Protein AF-A0A094EEG6-F1 (afdb_monomer)

Radius of gyration: 16.94 Å; Cα contacts (8 Å, |Δi|>4): 435; chains: 1; bounding box: 42×45×44 Å

Mean predicted aligned error: 3.89 Å

Sequence (222 aa):
MTSKLVPSNPSAVMVIRDITPNITTLSVPFARFGLIRVGGRGTIVRLTSGALSVFSPTALTPEVRAKLQEKGDNLKYIIAPDIEHHIFVSEWARAYPSAQVIGVEGLAEKRAAAAKDPKSPSHGAQVPFATVFTEKLKGQVRISEEFDRDFEYEYVPEHMNKELVFCYKPDRTLIVADYLFNLPATEQYSRTGEAADKGIMTRLFGALTGTQGRALGQKRFL

pLDDT: mean 93.33, std 8.35, range [43.88, 98.88]

Structure (mmCIF, N/CA/C/O backbone):
data_AF-A0A094EEG6-F1
#
_entry.id   AF-A0A094EEG6-F1
#
loop_
_atom_site.group_PDB
_atom_site.id
_atom_site.type_symbol
_atom_site.label_atom_id
_atom_site.label_alt_id
_atom_site.label_comp_id
_atom_site.label_asym_id
_atom_site.label_entity_id
_atom_site.label_seq_id
_atom_site.pdbx_PDB_ins_code
_atom_site.Cartn_x
_atom_site.Cartn_y
_atom_site.Cartn_z
_atom_site.occupancy
_atom_site.B_iso_or_equiv
_atom_site.auth_seq_id
_atom_site.auth_comp_id
_atom_site.auth_asym_id
_atom_site.auth_atom_id
_atom_site.pdbx_PDB_model_num
ATOM 1 N N . MET A 1 1 ? 12.985 13.573 -10.406 1.00 43.88 1 MET A N 1
ATOM 2 C CA . MET A 1 1 ? 13.582 12.218 -10.259 1.00 43.88 1 MET A CA 1
ATOM 3 C C . MET A 1 1 ? 12.543 11.087 -10.225 1.00 43.88 1 MET A C 1
AT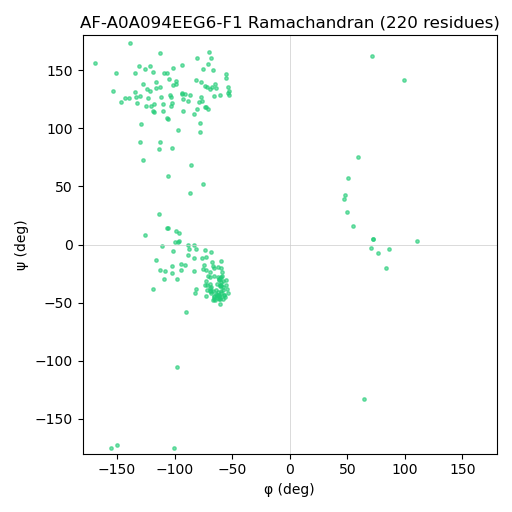OM 5 O O . MET A 1 1 ? 12.915 9.949 -10.474 1.00 43.88 1 MET A O 1
ATOM 9 N N . THR A 1 2 ? 11.252 11.353 -9.994 1.00 48.28 2 THR A N 1
ATOM 10 C CA . THR A 1 2 ? 10.178 10.333 -9.994 1.00 48.28 2 THR A CA 1
ATOM 11 C C . THR A 1 2 ? 9.784 9.777 -11.351 1.00 48.28 2 THR A C 1
ATOM 13 O O . THR A 1 2 ? 9.291 8.656 -11.397 1.00 48.28 2 THR A O 1
ATOM 16 N N . SER A 1 3 ? 10.055 10.489 -12.449 1.00 48.41 3 SER A N 1
ATOM 17 C CA . SER A 1 3 ? 9.817 9.971 -13.806 1.00 48.41 3 SER A CA 1
ATOM 18 C C . SER A 1 3 ? 10.602 8.689 -14.118 1.00 48.41 3 SER A C 1
ATOM 20 O O . SER A 1 3 ? 10.297 8.020 -15.096 1.00 48.41 3 SER A O 1
ATOM 22 N N . LYS A 1 4 ? 11.602 8.334 -13.294 1.00 57.53 4 LYS A N 1
ATOM 23 C CA . LYS A 1 4 ? 12.339 7.062 -13.376 1.00 57.53 4 LYS A CA 1
ATOM 24 C C . LYS A 1 4 ? 11.788 5.955 -12.466 1.00 57.53 4 LYS A C 1
ATOM 26 O O . LYS A 1 4 ? 12.167 4.805 -12.645 1.00 57.53 4 LYS A O 1
ATOM 31 N N . LEU A 1 5 ? 10.960 6.298 -11.477 1.00 64.69 5 LEU A N 1
ATOM 32 C CA . LEU A 1 5 ? 10.420 5.359 -10.482 1.00 64.69 5 LEU A CA 1
ATOM 33 C C . LEU A 1 5 ? 9.009 4.884 -10.842 1.00 64.69 5 LEU A C 1
ATOM 35 O O . LEU A 1 5 ? 8.638 3.767 -10.500 1.00 64.69 5 LEU A O 1
ATOM 39 N N . VAL A 1 6 ? 8.238 5.729 -11.530 1.00 74.38 6 VAL A N 1
ATOM 40 C CA . VAL A 1 6 ? 6.890 5.413 -12.004 1.00 74.38 6 VAL A CA 1
ATOM 41 C C . VAL A 1 6 ? 6.953 5.123 -13.505 1.00 74.38 6 VAL A C 1
ATOM 43 O O . VAL A 1 6 ? 7.472 5.959 -14.248 1.00 74.38 6 VAL A O 1
ATOM 46 N N . PRO A 1 7 ? 6.441 3.972 -13.976 1.00 82.12 7 PRO A N 1
ATOM 47 C CA . PRO A 1 7 ? 6.332 3.690 -15.404 1.00 82.12 7 PRO A CA 1
ATOM 48 C C . PRO A 1 7 ? 5.539 4.778 -16.133 1.00 82.12 7 PRO A C 1
ATOM 50 O O . PRO A 1 7 ? 4.575 5.309 -15.588 1.00 82.12 7 PRO A O 1
ATOM 53 N N . SER A 1 8 ? 5.891 5.072 -17.386 1.00 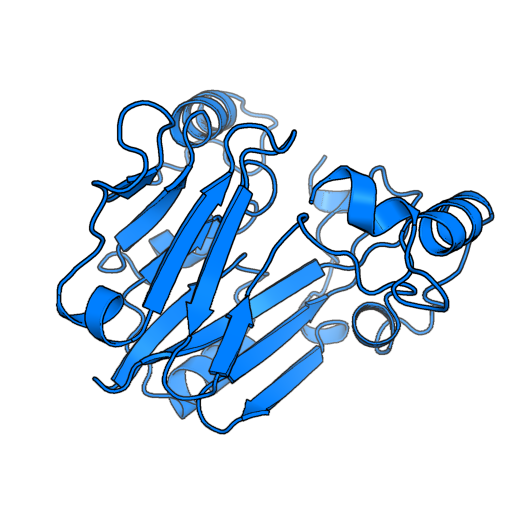85.31 8 SER A N 1
ATOM 54 C CA . SER A 1 8 ? 5.169 6.062 -18.203 1.00 85.31 8 SER A CA 1
ATOM 55 C C . SER A 1 8 ? 3.704 5.685 -18.449 1.00 85.31 8 SER A C 1
ATOM 57 O O . SER A 1 8 ? 2.859 6.565 -18.573 1.00 85.31 8 SER A O 1
ATOM 59 N N . ASN A 1 9 ? 3.398 4.385 -18.482 1.00 92.19 9 ASN A N 1
ATOM 60 C CA . ASN A 1 9 ? 2.042 3.852 -18.544 1.00 92.19 9 ASN A CA 1
ATOM 61 C C . ASN A 1 9 ? 1.850 2.769 -17.465 1.00 92.19 9 ASN A C 1
ATOM 63 O O . ASN A 1 9 ? 2.083 1.587 -17.735 1.00 92.19 9 ASN A O 1
ATOM 67 N N . PRO A 1 10 ? 1.445 3.145 -16.237 1.00 94.00 10 PRO A N 1
ATOM 68 C CA . PRO A 1 10 ? 1.239 2.188 -15.152 1.00 94.00 10 PRO A CA 1
ATOM 69 C C . PRO A 1 10 ? 0.189 1.112 -15.473 1.00 94.00 10 PRO A C 1
ATOM 71 O O . PRO A 1 10 ? 0.397 -0.045 -15.115 1.00 94.00 10 PRO A O 1
ATOM 74 N N . SER A 1 11 ? -0.883 1.444 -16.205 1.00 95.81 11 SER A N 1
ATOM 75 C CA . SER A 1 11 ? -1.933 0.487 -16.608 1.00 95.81 11 SER A CA 1
ATOM 76 C C . SER A 1 11 ? -1.402 -0.659 -17.473 1.00 95.81 11 SER A C 1
ATOM 78 O O . SER A 1 11 ? -1.851 -1.802 -17.353 1.00 95.81 11 SER A O 1
ATOM 80 N N . ALA A 1 12 ? -0.415 -0.379 -18.331 1.00 96.19 12 ALA A N 1
ATOM 81 C CA . ALA A 1 12 ? 0.166 -1.386 -19.217 1.00 96.19 12 ALA A CA 1
ATOM 82 C C . ALA A 1 12 ? 0.989 -2.446 -18.469 1.00 96.19 12 ALA A C 1
ATOM 84 O O . ALA A 1 12 ? 1.081 -3.581 -18.934 1.00 96.19 12 ALA A O 1
ATOM 85 N N . VAL A 1 13 ? 1.570 -2.091 -17.320 1.00 96.50 13 VAL A N 1
ATOM 86 C CA . VAL A 1 13 ? 2.550 -2.934 -16.615 1.00 96.50 13 VAL A CA 1
ATOM 87 C C . VAL A 1 13 ? 2.092 -3.415 -15.239 1.00 96.50 13 VAL A C 1
ATOM 89 O O . VAL A 1 13 ? 2.709 -4.320 -14.686 1.00 96.50 13 VAL A O 1
ATOM 92 N N . MET A 1 14 ? 1.023 -2.847 -14.677 1.00 97.94 14 MET A N 1
ATOM 93 C CA . MET A 1 14 ? 0.497 -3.262 -13.378 1.00 97.94 14 MET A CA 1
ATOM 94 C C . MET A 1 14 ? -0.195 -4.625 -13.461 1.00 97.94 14 MET A C 1
ATOM 96 O O . MET A 1 14 ? -1.012 -4.867 -14.345 1.00 97.94 14 MET A O 1
ATOM 100 N N . VAL A 1 15 ? 0.069 -5.506 -12.503 1.00 98.44 15 VAL A N 1
ATOM 101 C CA . VAL A 1 15 ? -0.683 -6.750 -12.306 1.00 98.44 15 VAL A CA 1
ATOM 102 C C . VAL A 1 15 ? -1.631 -6.564 -11.130 1.00 98.44 15 VAL A C 1
ATOM 104 O O . VAL A 1 15 ? -1.187 -6.315 -10.011 1.00 98.44 15 VAL A O 1
ATOM 107 N N . ILE A 1 16 ? -2.930 -6.697 -11.389 1.00 98.62 16 ILE A N 1
ATOM 108 C CA . ILE A 1 16 ? -3.977 -6.681 -10.366 1.00 98.62 16 ILE A CA 1
ATOM 109 C C . ILE A 1 16 ? -4.407 -8.125 -10.136 1.00 98.62 16 ILE A C 1
ATOM 111 O O . ILE A 1 16 ? -4.820 -8.800 -11.078 1.00 98.62 16 ILE A O 1
ATOM 115 N N . ARG A 1 17 ? -4.295 -8.606 -8.897 1.00 98.50 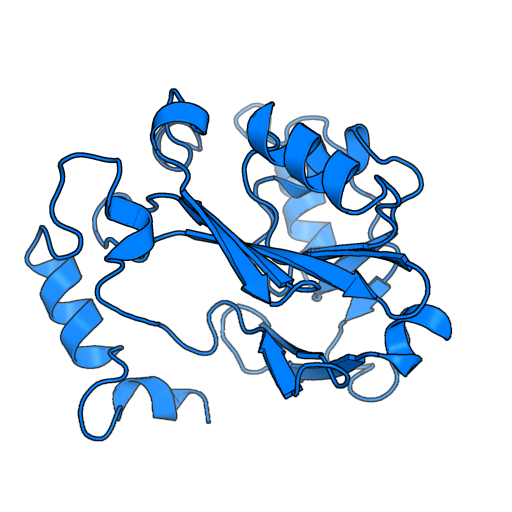17 ARG A N 1
ATOM 116 C CA . ARG A 1 17 ? -4.648 -9.986 -8.545 1.00 98.50 17 ARG A CA 1
ATOM 117 C C . ARG A 1 17 ? -5.356 -10.049 -7.205 1.00 98.50 17 ARG A C 1
ATOM 119 O O . ARG A 1 17 ? -4.819 -9.575 -6.208 1.00 98.50 17 ARG A O 1
ATOM 126 N N . ASP A 1 18 ? -6.527 -10.673 -7.190 1.00 98.56 18 ASP A N 1
ATOM 127 C CA . ASP A 1 18 ? -7.198 -11.082 -5.960 1.00 98.56 18 ASP A CA 1
ATOM 128 C C . ASP A 1 18 ? -6.467 -12.303 -5.378 1.00 98.56 18 ASP A C 1
ATOM 130 O O . ASP A 1 18 ? -6.323 -13.335 -6.034 1.00 98.56 18 ASP A O 1
ATOM 134 N N . ILE A 1 19 ? -5.932 -12.153 -4.166 1.00 98.12 19 ILE A N 1
ATOM 135 C CA . ILE A 1 19 ? -5.322 -13.239 -3.382 1.00 98.12 19 ILE A CA 1
ATOM 136 C C . ILE A 1 19 ? -6.424 -14.014 -2.663 1.00 98.12 19 ILE A C 1
ATOM 138 O O . ILE A 1 19 ? -6.414 -15.242 -2.616 1.00 98.12 19 ILE A O 1
ATOM 142 N N . THR A 1 20 ? -7.386 -13.264 -2.136 1.00 98.19 20 THR A N 1
ATOM 143 C CA . THR A 1 20 ? -8.624 -13.727 -1.514 1.00 98.19 20 THR A CA 1
ATOM 144 C C . THR A 1 20 ? -9.756 -12.799 -1.979 1.00 98.19 20 THR A C 1
ATOM 146 O O . THR A 1 20 ? -9.483 -11.763 -2.595 1.00 98.19 20 THR A O 1
ATOM 149 N N . PRO A 1 21 ? -11.032 -13.085 -1.662 1.00 97.50 21 PRO A N 1
ATOM 150 C CA . PRO A 1 21 ? -12.113 -12.132 -1.921 1.00 97.50 21 PRO A CA 1
ATOM 151 C C . PRO A 1 21 ? -11.877 -10.744 -1.289 1.00 97.50 21 PRO A C 1
ATOM 153 O O . PRO A 1 21 ? -12.285 -9.723 -1.853 1.00 97.50 21 PRO A O 1
ATOM 156 N N . ASN A 1 22 ? -11.170 -10.690 -0.153 1.00 98.31 22 ASN A N 1
ATOM 157 C CA . ASN A 1 22 ? -10.937 -9.463 0.609 1.00 98.31 22 ASN A CA 1
ATOM 158 C C . ASN A 1 22 ? -9.616 -8.768 0.264 1.00 98.31 22 ASN A C 1
ATOM 160 O O . ASN A 1 22 ? -9.504 -7.570 0.503 1.00 98.31 22 ASN A O 1
ATOM 164 N N . ILE A 1 23 ? -8.634 -9.476 -0.303 1.00 98.75 23 ILE A N 1
ATOM 165 C CA . ILE A 1 23 ? -7.277 -8.961 -0.521 1.00 98.75 23 ILE A CA 1
ATOM 166 C C . ILE A 1 23 ? -6.946 -8.926 -2.012 1.00 98.75 23 ILE A C 1
ATOM 168 O O . ILE A 1 23 ? -6.871 -9.969 -2.663 1.00 98.75 23 ILE A O 1
ATOM 172 N N . THR A 1 24 ? -6.635 -7.739 -2.531 1.00 98.88 24 THR A N 1
ATOM 173 C CA . THR A 1 24 ? -6.066 -7.558 -3.876 1.00 98.88 24 THR A CA 1
ATOM 174 C C . THR A 1 24 ? -4.675 -6.968 -3.793 1.00 98.88 24 THR A C 1
ATOM 176 O O . THR A 1 24 ? -4.461 -5.963 -3.122 1.00 98.88 24 THR A O 1
ATOM 179 N N . THR A 1 25 ? -3.740 -7.516 -4.559 1.00 98.75 25 THR A N 1
ATOM 180 C CA . THR A 1 25 ? -2.424 -6.905 -4.762 1.00 98.75 25 THR A CA 1
ATOM 181 C C . THR A 1 25 ? -2.357 -6.137 -6.077 1.00 98.75 25 THR A C 1
ATOM 183 O O . THR A 1 25 ? -2.861 -6.606 -7.099 1.00 98.75 25 THR A O 1
ATOM 186 N N . LEU A 1 26 ? -1.682 -4.991 -6.039 1.00 98.56 26 LEU A N 1
ATOM 187 C CA . LEU A 1 26 ? -1.369 -4.097 -7.151 1.00 98.56 26 LEU A CA 1
ATOM 188 C C . LEU A 1 26 ? 0.149 -4.125 -7.376 1.00 98.56 26 LEU A C 1
ATOM 190 O O . LEU A 1 26 ? 0.900 -3.358 -6.773 1.00 98.56 26 LEU A O 1
ATOM 194 N N . SER A 1 27 ? 0.617 -5.055 -8.197 1.00 98.12 27 SER A N 1
ATOM 195 C CA . SER A 1 27 ? 2.043 -5.296 -8.429 1.00 98.12 27 SER A CA 1
ATOM 196 C C . SER A 1 27 ? 2.556 -4.464 -9.597 1.00 98.12 27 SER A C 1
ATOM 198 O O . SER A 1 27 ? 1.968 -4.486 -10.675 1.00 98.12 27 SER A O 1
ATOM 200 N N . VAL A 1 28 ? 3.660 -3.743 -9.405 1.00 96.44 28 VAL A N 1
ATOM 201 C CA . VAL A 1 28 ? 4.236 -2.834 -10.412 1.00 96.44 28 VAL A CA 1
ATOM 202 C C . VAL A 1 28 ? 5.748 -3.020 -10.530 1.00 96.44 28 VAL A C 1
ATOM 204 O O . VAL A 1 28 ? 6.404 -3.305 -9.525 1.00 96.44 28 VAL A O 1
ATOM 207 N N . PRO A 1 29 ? 6.347 -2.828 -11.716 1.00 95.56 29 PRO A N 1
ATOM 208 C CA . PRO A 1 29 ? 7.795 -2.857 -11.845 1.00 95.56 29 PRO A CA 1
ATOM 209 C C . PRO A 1 29 ? 8.403 -1.658 -11.116 1.00 95.56 29 PRO A C 1
ATOM 211 O O . PRO A 1 29 ? 7.936 -0.527 -11.245 1.00 95.56 29 PRO A O 1
ATOM 214 N N . PHE A 1 30 ? 9.465 -1.908 -10.357 1.00 93.94 30 PHE A N 1
ATOM 215 C CA . PHE A 1 30 ? 10.172 -0.874 -9.612 1.00 93.94 30 PHE A CA 1
ATOM 216 C C . PHE A 1 30 ? 11.627 -1.282 -9.398 1.00 93.94 30 PHE A C 1
ATOM 218 O O . PHE A 1 30 ? 11.921 -2.404 -8.971 1.00 93.94 30 PHE A O 1
ATOM 225 N N . ALA A 1 31 ? 12.539 -0.356 -9.688 1.00 91.50 31 ALA A N 1
ATOM 226 C CA . ALA A 1 31 ? 13.968 -0.560 -9.515 1.00 91.50 31 ALA A CA 1
ATOM 227 C C . ALA A 1 31 ? 14.549 0.478 -8.553 1.00 91.50 31 ALA A C 1
ATOM 229 O O . ALA A 1 31 ? 14.552 1.680 -8.839 1.00 91.50 31 ALA A O 1
ATOM 230 N N . ARG A 1 32 ? 15.119 0.014 -7.439 1.00 87.88 32 ARG A N 1
ATOM 231 C CA . ARG A 1 32 ? 15.825 0.879 -6.494 1.00 87.88 32 ARG A CA 1
ATOM 232 C C . ARG A 1 32 ? 17.068 1.444 -7.177 1.00 87.88 32 ARG A C 1
ATOM 234 O O . ARG A 1 32 ? 17.842 0.704 -7.792 1.00 87.88 32 ARG A O 1
ATOM 241 N N . PHE A 1 33 ? 17.212 2.768 -7.126 1.00 85.31 33 PHE A N 1
ATOM 242 C CA . PHE A 1 33 ? 18.252 3.526 -7.836 1.00 85.31 33 PHE A CA 1
ATOM 243 C C . PHE A 1 33 ? 18.293 3.286 -9.362 1.00 85.31 33 PHE A C 1
ATOM 245 O O . PHE A 1 33 ? 19.290 3.597 -10.006 1.00 85.31 33 PHE A O 1
ATOM 252 N N . GLY A 1 34 ? 17.233 2.716 -9.952 1.00 85.94 34 GLY A N 1
ATOM 253 C CA . GLY A 1 34 ? 17.209 2.299 -11.359 1.00 85.94 34 GLY A CA 1
ATOM 254 C C . GLY A 1 34 ? 18.049 1.055 -11.683 1.00 85.94 34 GLY A C 1
ATOM 255 O O . GLY A 1 34 ? 18.154 0.697 -12.853 1.00 85.94 34 GLY A O 1
ATOM 256 N N . LEU A 1 35 ? 18.639 0.393 -10.680 1.00 87.69 35 LEU A N 1
ATOM 257 C CA . LEU A 1 35 ? 19.601 -0.702 -10.871 1.00 87.69 35 LEU A CA 1
ATOM 258 C C . LEU A 1 35 ? 19.137 -2.035 -10.278 1.00 87.69 35 LEU A C 1
ATOM 260 O O . LEU A 1 35 ? 19.388 -3.079 -10.875 1.00 87.69 35 LEU A O 1
ATOM 264 N N . ILE A 1 36 ? 18.485 -2.010 -9.112 1.00 91.44 36 ILE A N 1
ATOM 265 C CA . ILE A 1 36 ? 18.115 -3.218 -8.364 1.00 91.44 36 ILE A CA 1
ATOM 266 C C . ILE A 1 36 ? 16.609 -3.429 -8.487 1.00 91.44 36 ILE A C 1
ATOM 268 O O . ILE A 1 36 ? 15.827 -2.666 -7.920 1.00 91.44 36 ILE A O 1
ATOM 272 N N . ARG A 1 37 ? 16.195 -4.453 -9.235 1.00 93.50 37 ARG A N 1
ATOM 273 C CA . ARG A 1 37 ? 14.779 -4.755 -9.496 1.00 93.50 37 ARG A CA 1
ATOM 274 C C . ARG A 1 37 ? 14.147 -5.448 -8.299 1.00 93.50 37 ARG A C 1
ATOM 276 O O . ARG A 1 37 ? 14.271 -6.658 -8.143 1.00 93.50 37 ARG A O 1
ATOM 283 N N . VAL A 1 38 ? 13.475 -4.669 -7.461 1.00 93.38 38 VAL A N 1
ATOM 284 C CA . VAL A 1 38 ? 12.782 -5.188 -6.271 1.00 93.38 38 VAL A CA 1
ATOM 285 C C . VAL A 1 38 ? 11.274 -5.300 -6.476 1.00 93.38 38 VAL A C 1
ATOM 287 O O . VAL A 1 38 ? 10.616 -6.071 -5.786 1.00 93.38 38 VAL A O 1
ATOM 290 N N . GLY A 1 39 ? 10.734 -4.599 -7.480 1.00 95.00 39 GLY A N 1
ATOM 291 C CA . GLY A 1 39 ? 9.295 -4.500 -7.686 1.00 95.00 39 GLY A CA 1
ATOM 292 C C . GLY A 1 39 ? 8.622 -3.631 -6.620 1.00 95.00 39 GLY A C 1
ATOM 293 O O . GLY A 1 39 ? 9.198 -3.325 -5.583 1.00 95.00 39 GLY A O 1
ATOM 294 N N . GLY A 1 40 ? 7.410 -3.179 -6.913 1.00 95.12 40 GLY A N 1
ATOM 295 C CA . GLY A 1 40 ? 6.537 -2.477 -5.980 1.00 95.12 40 GLY A CA 1
ATOM 296 C C . GLY A 1 40 ? 5.223 -3.232 -5.832 1.00 95.12 40 GLY A C 1
ATOM 297 O O . GLY A 1 40 ? 4.813 -3.964 -6.740 1.00 95.12 40 GLY A O 1
ATOM 298 N N . ARG A 1 41 ? 4.566 -3.073 -4.684 1.00 97.06 41 ARG A N 1
ATOM 299 C CA . ARG A 1 41 ? 3.268 -3.690 -4.414 1.00 97.06 41 ARG A CA 1
ATOM 300 C C . ARG A 1 41 ? 2.426 -2.780 -3.534 1.00 97.06 41 ARG A C 1
ATOM 302 O O . ARG A 1 41 ? 2.839 -2.454 -2.428 1.00 97.06 41 ARG A O 1
ATOM 309 N N . GLY A 1 42 ? 1.248 -2.424 -4.028 1.00 98.25 42 GLY A N 1
ATOM 310 C CA . GLY A 1 42 ? 0.152 -1.949 -3.194 1.00 98.25 42 GLY A CA 1
ATOM 311 C C . GLY A 1 42 ? -0.765 -3.107 -2.820 1.00 98.25 42 GLY A C 1
ATOM 312 O O . GLY A 1 42 ? -0.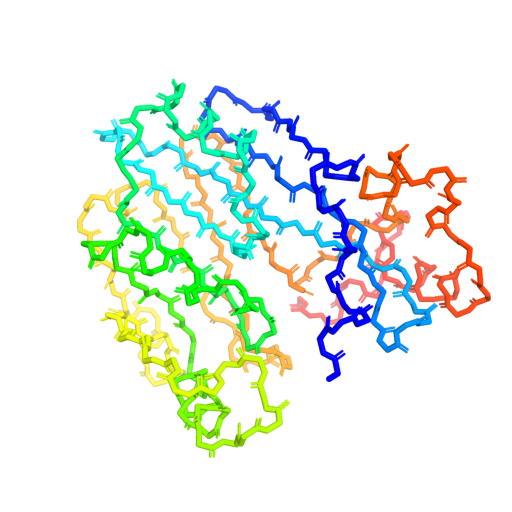851 -4.091 -3.559 1.00 98.25 42 GLY A O 1
ATOM 313 N N . THR A 1 43 ? -1.472 -2.995 -1.702 1.00 98.75 43 THR A N 1
ATOM 314 C CA . THR A 1 43 ? -2.440 -4.011 -1.265 1.00 98.75 43 THR A CA 1
ATOM 315 C C . THR A 1 43 ? -3.738 -3.335 -0.864 1.00 98.75 43 THR A C 1
ATOM 317 O O . THR A 1 43 ? -3.733 -2.493 0.024 1.00 98.75 43 THR A O 1
ATOM 320 N N . ILE A 1 44 ? -4.845 -3.699 -1.506 1.00 98.88 44 ILE A N 1
ATOM 321 C CA . ILE A 1 44 ? -6.191 -3.300 -1.096 1.00 98.88 44 ILE A CA 1
ATOM 322 C C . ILE A 1 44 ? -6.747 -4.406 -0.205 1.00 98.88 44 ILE A C 1
ATOM 324 O O . ILE A 1 44 ? -6.738 -5.571 -0.606 1.00 98.88 44 ILE A O 1
ATOM 328 N N . VAL A 1 45 ? -7.257 -4.041 0.968 1.00 98.81 45 VAL A N 1
ATOM 329 C CA . VAL A 1 45 ? -7.959 -4.960 1.867 1.00 98.81 45 VAL A CA 1
ATOM 330 C C . VAL A 1 45 ? -9.366 -4.445 2.124 1.00 98.81 45 VAL A C 1
ATOM 332 O O . VAL A 1 45 ? -9.564 -3.275 2.444 1.00 98.81 45 VAL A O 1
ATOM 335 N N . ARG A 1 46 ? -10.353 -5.329 1.998 1.00 98.69 46 ARG A N 1
ATOM 336 C CA . ARG A 1 46 ? -11.731 -5.084 2.418 1.00 98.69 46 ARG A CA 1
ATOM 337 C C . ARG A 1 46 ? -11.922 -5.587 3.843 1.00 98.69 46 ARG A C 1
ATOM 339 O O . ARG A 1 46 ? -11.827 -6.782 4.096 1.00 98.69 46 ARG A O 1
ATOM 346 N N . LEU A 1 47 ? -12.187 -4.675 4.768 1.00 98.69 47 LEU A N 1
ATOM 347 C CA . LEU A 1 47 ? -12.508 -4.993 6.156 1.00 98.69 47 LEU A CA 1
ATOM 348 C C . LEU A 1 47 ? -13.875 -5.694 6.239 1.00 98.69 47 LEU A C 1
ATOM 350 O O . LEU A 1 47 ? -14.722 -5.565 5.354 1.00 98.69 47 LEU A O 1
ATOM 354 N N . THR A 1 48 ? -14.122 -6.388 7.344 1.00 98.31 48 THR A N 1
ATOM 355 C CA . THR A 1 48 ? -15.382 -7.051 7.704 1.00 98.31 48 THR A CA 1
ATOM 356 C C . THR A 1 48 ? -16.562 -6.083 7.772 1.00 98.31 48 THR A C 1
ATOM 358 O O . THR A 1 48 ? -17.704 -6.490 7.588 1.00 98.31 48 THR A O 1
ATOM 361 N N . SER A 1 49 ? -16.305 -4.791 7.989 1.00 98.06 49 SER A N 1
ATOM 362 C CA . SER A 1 49 ? -17.309 -3.725 7.902 1.00 98.06 49 SER A CA 1
ATOM 363 C C . SER A 1 49 ? -17.684 -3.326 6.471 1.00 98.06 49 SER A C 1
ATOM 365 O O . SER A 1 49 ? -18.630 -2.567 6.273 1.00 98.06 49 SER A O 1
ATOM 367 N N . GLY A 1 50 ? -16.926 -3.779 5.472 1.00 98.12 50 GLY A N 1
ATOM 368 C CA . GLY A 1 50 ? -17.024 -3.339 4.083 1.00 98.12 50 GLY A CA 1
ATOM 369 C C . GLY A 1 50 ? -16.204 -2.089 3.752 1.00 98.12 50 GLY A C 1
ATOM 370 O O . GLY A 1 50 ? -16.169 -1.704 2.585 1.00 98.12 50 GLY A O 1
ATOM 371 N N . ALA A 1 51 ? -15.536 -1.461 4.726 1.00 98.69 51 ALA A N 1
ATOM 372 C CA . ALA A 1 51 ? -14.560 -0.409 4.448 1.00 98.69 51 ALA A CA 1
ATOM 373 C C . ALA A 1 51 ? -13.337 -0.974 3.712 1.00 98.69 51 ALA A C 1
ATOM 375 O O . ALA A 1 51 ? -12.955 -2.126 3.913 1.00 98.69 51 ALA A O 1
ATOM 376 N N . LEU A 1 52 ? -12.702 -0.154 2.879 1.00 98.81 52 LEU A N 1
ATOM 377 C CA . LEU A 1 52 ? -11.466 -0.500 2.190 1.00 98.81 52 LEU A CA 1
ATOM 378 C C . LEU A 1 52 ? -10.280 0.220 2.831 1.00 98.81 52 LEU A C 1
ATOM 380 O O . LEU A 1 52 ? -10.361 1.397 3.204 1.00 98.81 52 LEU A O 1
ATOM 384 N N . SER A 1 53 ? -9.160 -0.485 2.899 1.00 98.81 53 SER A N 1
ATOM 385 C CA . SER A 1 53 ? -7.843 0.066 3.181 1.00 98.81 53 SER A CA 1
ATOM 386 C C . SER A 1 53 ? -6.900 -0.193 2.010 1.00 98.81 53 SER A C 1
ATOM 388 O O . SER A 1 53 ? -7.029 -1.194 1.304 1.00 98.81 53 SER A O 1
ATOM 390 N N . VAL A 1 54 ? -5.949 0.714 1.787 1.00 98.81 54 VAL A N 1
ATOM 391 C CA . VAL A 1 54 ? -4.842 0.513 0.847 1.00 98.81 54 VAL A CA 1
ATOM 392 C C . VAL A 1 54 ? -3.511 0.666 1.570 1.00 98.81 54 VAL A C 1
ATOM 394 O O . VAL A 1 54 ? -3.259 1.682 2.210 1.00 98.81 54 VAL A O 1
ATOM 397 N N . PHE A 1 55 ? -2.649 -0.335 1.448 1.00 98.75 55 PHE A N 1
ATOM 398 C CA . PHE A 1 55 ? -1.279 -0.337 1.950 1.00 98.75 55 PHE A CA 1
ATOM 399 C C . PHE A 1 55 ? -0.323 -0.062 0.798 1.00 98.75 55 PHE A C 1
ATOM 401 O O . PHE A 1 55 ? -0.501 -0.633 -0.281 1.00 98.75 55 PHE A O 1
ATOM 408 N N . SER A 1 56 ? 0.685 0.783 1.027 1.00 97.88 56 SER A N 1
ATOM 409 C CA . SER A 1 56 ? 1.718 1.111 0.035 1.00 97.88 56 SER A CA 1
ATOM 410 C C . SER A 1 56 ? 1.119 1.521 -1.319 1.00 97.88 56 SER A C 1
ATOM 412 O O . SER A 1 56 ? 1.374 0.861 -2.330 1.00 97.88 56 SER A O 1
ATOM 414 N N . PRO A 1 57 ? 0.266 2.563 -1.366 1.00 97.12 57 PRO A N 1
ATOM 415 C CA . PRO A 1 57 ? -0.508 2.886 -2.560 1.00 97.12 57 PRO A CA 1
ATOM 416 C C . PRO A 1 57 ? 0.377 3.031 -3.807 1.00 97.12 57 PRO A C 1
ATOM 418 O O . PRO A 1 57 ? 1.419 3.687 -3.774 1.00 97.12 57 PRO A O 1
ATOM 421 N N . THR A 1 58 ? -0.069 2.436 -4.916 1.00 96.75 58 THR A N 1
ATOM 422 C CA . THR A 1 58 ? 0.527 2.557 -6.260 1.00 96.75 58 THR A CA 1
ATOM 423 C C . THR A 1 58 ? -0.253 3.560 -7.115 1.00 96.75 58 THR A C 1
ATOM 425 O O . THR A 1 58 ? -1.194 4.177 -6.629 1.00 96.75 58 THR A O 1
ATOM 428 N N . ALA A 1 59 ? 0.085 3.728 -8.397 1.00 96.75 59 ALA A N 1
ATOM 429 C CA . ALA A 1 59 ? -0.682 4.590 -9.301 1.00 96.75 59 ALA A CA 1
ATOM 430 C C . ALA A 1 59 ? -2.182 4.234 -9.301 1.00 96.75 59 ALA A C 1
ATOM 432 O O . ALA A 1 59 ? -2.544 3.063 -9.427 1.00 96.75 59 ALA A O 1
ATOM 433 N N . LEU A 1 60 ? -3.051 5.240 -9.175 1.00 96.94 60 LEU A N 1
ATOM 434 C CA . LEU A 1 60 ? -4.506 5.067 -9.128 1.00 96.94 60 LEU A CA 1
ATOM 435 C C . LEU A 1 60 ? -5.094 5.015 -10.551 1.00 96.94 60 LEU A C 1
ATOM 437 O O . LEU A 1 60 ? -5.757 5.950 -11.009 1.00 96.94 60 LEU A O 1
ATOM 441 N N . THR A 1 61 ? -4.787 3.933 -11.270 1.00 98.00 61 THR A N 1
ATOM 442 C CA . THR A 1 61 ? -5.191 3.733 -12.672 1.00 98.00 61 THR A CA 1
ATOM 443 C C . THR A 1 61 ? -6.700 3.481 -12.820 1.00 98.00 61 THR A C 1
ATOM 445 O O . THR A 1 61 ? -7.367 3.168 -11.827 1.00 98.00 61 THR A O 1
ATOM 448 N N . PRO A 1 62 ? -7.273 3.572 -14.038 1.00 98.25 62 PRO A N 1
ATOM 449 C CA . PRO A 1 62 ? -8.671 3.205 -14.275 1.00 98.25 62 PRO A CA 1
ATOM 450 C C . PRO A 1 62 ? -9.012 1.782 -13.813 1.00 98.25 62 PRO A C 1
ATOM 452 O O . PRO A 1 62 ? -10.068 1.564 -13.228 1.00 98.25 62 PRO A O 1
ATOM 455 N N . GLU A 1 63 ? -8.100 0.826 -13.995 1.00 98.31 63 GLU A N 1
ATOM 456 C CA . GLU A 1 63 ? -8.281 -0.565 -13.569 1.00 98.31 63 GLU A CA 1
ATOM 457 C C . GLU A 1 63 ? -8.275 -0.704 -12.041 1.00 98.31 63 GLU A C 1
ATOM 459 O O . GLU A 1 63 ? -9.071 -1.461 -11.487 1.00 98.31 63 GLU A O 1
ATOM 464 N N . VAL A 1 64 ? -7.432 0.067 -11.339 1.00 98.56 64 VAL A N 1
ATOM 465 C CA . VAL A 1 64 ? -7.452 0.126 -9.867 1.00 98.56 64 VAL A CA 1
ATOM 466 C C . VAL A 1 64 ? -8.776 0.705 -9.374 1.00 98.56 64 VAL A C 1
ATOM 468 O O . VAL A 1 64 ? -9.365 0.164 -8.443 1.00 98.56 64 VAL A O 1
ATOM 471 N N . ARG A 1 65 ? -9.286 1.764 -10.014 1.00 98.50 65 ARG A N 1
ATOM 472 C CA . ARG A 1 65 ? -10.592 2.352 -9.671 1.00 98.50 65 ARG A CA 1
ATOM 473 C C . ARG A 1 65 ? -11.740 1.376 -9.903 1.00 98.50 65 ARG A C 1
ATOM 475 O O . ARG A 1 65 ? -12.579 1.228 -9.024 1.00 98.50 65 ARG A O 1
ATOM 482 N N . ALA A 1 66 ? -11.742 0.668 -11.030 1.00 98.50 66 ALA A N 1
ATOM 483 C CA . ALA A 1 66 ? -12.733 -0.371 -11.302 1.00 98.50 66 ALA A CA 1
ATOM 484 C C . ALA A 1 66 ? -12.692 -1.480 -10.238 1.00 98.50 66 ALA A C 1
ATOM 486 O O . ALA A 1 66 ? -13.735 -1.921 -9.762 1.00 98.50 66 ALA A O 1
ATOM 487 N N . LYS A 1 67 ? -11.495 -1.881 -9.792 1.00 98.56 67 LYS A N 1
ATOM 488 C CA . LYS A 1 67 ? -11.338 -2.867 -8.716 1.00 98.56 67 LYS A CA 1
ATOM 489 C C . LYS A 1 67 ? -11.800 -2.337 -7.351 1.00 98.56 67 LYS A C 1
ATOM 491 O O . LYS A 1 67 ? -12.386 -3.094 -6.583 1.00 98.56 67 LYS A O 1
ATOM 496 N N . LEU A 1 68 ? -11.587 -1.056 -7.039 1.00 98.50 68 LEU A N 1
ATOM 497 C CA . LEU A 1 68 ? -12.152 -0.426 -5.836 1.00 98.50 68 LEU A CA 1
ATOM 498 C C . LEU A 1 68 ? -13.686 -0.425 -5.887 1.00 98.50 68 LEU A C 1
ATOM 500 O O . LEU A 1 68 ? -14.315 -0.813 -4.905 1.00 98.50 68 LEU A O 1
ATOM 504 N N . GLN A 1 69 ? -14.276 -0.088 -7.038 1.00 98.19 69 GLN A N 1
ATOM 505 C CA . GLN A 1 69 ? -15.725 -0.137 -7.267 1.00 98.19 69 GLN A CA 1
ATOM 506 C C . GLN A 1 69 ? -16.296 -1.544 -7.094 1.00 98.19 69 GLN A C 1
ATOM 508 O O . GLN A 1 69 ? -17.266 -1.724 -6.363 1.00 98.19 69 GLN A O 1
ATOM 513 N N . GLU A 1 70 ? -15.650 -2.551 -7.682 1.00 97.88 70 GLU A N 1
ATOM 514 C CA . GLU A 1 70 ? -16.002 -3.965 -7.509 1.00 97.88 70 GLU A CA 1
ATOM 515 C C . GLU A 1 70 ? -16.020 -4.381 -6.028 1.00 97.88 70 GLU A C 1
ATOM 517 O O . GLU A 1 70 ? -16.861 -5.176 -5.611 1.00 97.88 70 GLU A O 1
ATOM 522 N N . LYS A 1 71 ? -15.127 -3.811 -5.207 1.00 97.12 71 LYS A N 1
ATOM 523 C CA . LYS A 1 71 ? -15.048 -4.084 -3.764 1.00 97.12 71 LYS A CA 1
ATOM 524 C C . LYS A 1 71 ? -15.935 -3.195 -2.887 1.00 97.12 71 LYS A C 1
ATOM 526 O O . LYS A 1 71 ? -15.954 -3.394 -1.670 1.00 97.12 71 LYS A O 1
ATOM 531 N N . GLY A 1 72 ? -16.684 -2.262 -3.477 1.00 96.44 72 GLY A N 1
ATOM 532 C CA . GLY A 1 72 ? -17.665 -1.410 -2.796 1.00 96.44 72 GLY A CA 1
ATOM 533 C C . GLY A 1 72 ? -17.299 0.075 -2.670 1.00 96.44 72 GLY A C 1
ATOM 534 O O . GLY A 1 72 ? -18.052 0.806 -2.039 1.00 96.44 72 GLY A O 1
ATOM 535 N N . ASP A 1 73 ? -16.169 0.518 -3.233 1.00 96.06 73 ASP A N 1
ATOM 536 C CA . ASP A 1 73 ? -15.701 1.921 -3.329 1.00 96.06 73 ASP A CA 1
ATOM 537 C C . ASP A 1 73 ? -15.713 2.737 -2.020 1.00 96.06 73 ASP A C 1
ATOM 539 O O . ASP A 1 73 ? -15.835 3.959 -2.017 1.00 96.06 73 ASP A O 1
ATOM 543 N N . ASN A 1 74 ? -15.573 2.065 -0.878 1.00 97.25 74 ASN A N 1
ATOM 544 C CA . ASN A 1 74 ? -15.634 2.685 0.446 1.00 97.25 74 ASN A CA 1
ATOM 545 C C . ASN A 1 74 ? -14.238 2.802 1.074 1.00 97.25 74 ASN A C 1
ATOM 547 O O . ASN A 1 74 ? -13.962 2.205 2.117 1.00 97.25 74 ASN A O 1
ATOM 551 N N . LEU A 1 75 ? -13.316 3.510 0.415 1.00 98.50 75 LEU A N 1
ATOM 552 C CA . LEU A 1 75 ? -11.953 3.680 0.927 1.00 98.50 75 LEU A CA 1
ATOM 553 C C . LEU A 1 75 ? -11.929 4.605 2.149 1.00 98.50 75 LEU A C 1
ATOM 555 O O . LEU A 1 75 ? -12.214 5.797 2.045 1.00 98.50 75 LEU A O 1
ATOM 559 N N . LYS A 1 76 ? -11.529 4.054 3.299 1.00 98.69 76 LYS A N 1
ATOM 560 C CA . LYS A 1 76 ? -11.409 4.788 4.566 1.00 98.69 76 LYS A CA 1
ATOM 561 C C . LYS A 1 76 ? -9.980 4.939 5.065 1.00 98.69 76 LYS A C 1
ATOM 563 O O . LYS A 1 76 ? -9.730 5.855 5.840 1.00 98.69 76 LYS A O 1
ATOM 568 N N . TYR A 1 77 ? -9.053 4.083 4.635 1.00 98.88 77 TYR A N 1
ATOM 569 C CA . TYR A 1 77 ? -7.697 4.061 5.186 1.00 98.88 77 TYR A CA 1
ATOM 570 C C . TYR A 1 77 ? -6.645 4.005 4.078 1.00 98.88 77 TYR A C 1
ATOM 572 O O . TYR A 1 77 ? -6.679 3.126 3.216 1.00 98.88 77 TYR A O 1
ATOM 580 N N . ILE A 1 78 ? -5.687 4.927 4.116 1.00 98.88 78 ILE A N 1
ATOM 581 C CA . ILE A 1 78 ? -4.521 4.962 3.228 1.00 98.88 78 ILE A CA 1
ATOM 582 C C . ILE A 1 78 ? -3.285 4.826 4.108 1.00 98.88 78 ILE A C 1
ATOM 584 O O . ILE A 1 78 ? -2.987 5.714 4.899 1.00 98.88 78 ILE A O 1
ATOM 588 N N . ILE A 1 79 ? -2.560 3.723 3.973 1.00 98.75 79 ILE A N 1
ATOM 589 C CA . ILE A 1 79 ? -1.441 3.373 4.840 1.00 98.75 79 ILE A CA 1
ATOM 590 C C . ILE A 1 79 ? -0.135 3.502 4.058 1.00 98.75 79 I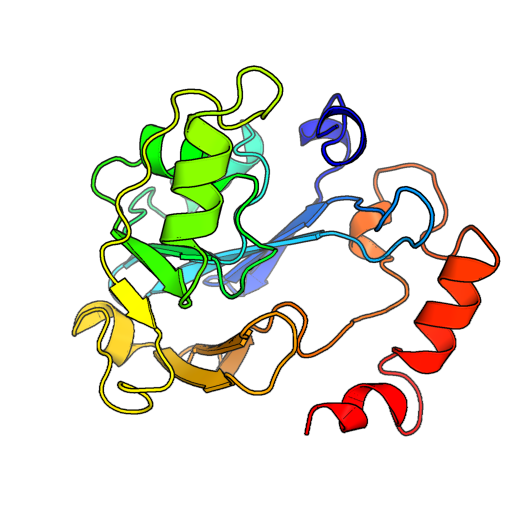LE A C 1
ATOM 592 O O . ILE A 1 79 ? 0.076 2.815 3.055 1.00 98.75 79 ILE A O 1
ATOM 596 N N . ALA A 1 80 ? 0.758 4.358 4.548 1.00 98.31 80 ALA A N 1
ATOM 597 C CA . ALA A 1 80 ? 2.176 4.350 4.209 1.00 98.31 80 ALA A CA 1
ATOM 598 C C . ALA A 1 80 ? 2.925 3.592 5.322 1.00 98.31 80 ALA A C 1
ATOM 600 O O . ALA A 1 80 ? 3.150 4.169 6.388 1.00 98.31 80 ALA A O 1
ATOM 601 N N . PRO A 1 81 ? 3.250 2.302 5.123 1.00 97.44 81 PRO A N 1
ATOM 602 C CA . PRO A 1 81 ? 3.760 1.444 6.195 1.00 97.44 81 PRO A CA 1
ATOM 603 C C . PRO A 1 81 ? 5.196 1.761 6.621 1.00 97.44 81 PRO A C 1
ATOM 605 O O . PRO A 1 81 ? 5.646 1.234 7.627 1.00 97.44 81 PRO A O 1
ATOM 608 N N . ASP A 1 82 ? 5.915 2.600 5.880 1.00 96.88 82 ASP A N 1
ATOM 609 C CA . ASP A 1 82 ? 7.260 3.044 6.228 1.00 96.88 82 ASP A CA 1
ATOM 610 C C . ASP A 1 82 ? 7.571 4.405 5.561 1.00 96.88 82 ASP A C 1
ATOM 612 O O . ASP A 1 82 ? 6.717 5.015 4.899 1.00 96.88 82 ASP A O 1
ATOM 616 N N . ILE A 1 83 ? 8.804 4.898 5.711 1.00 95.44 83 ILE A N 1
ATOM 617 C CA . ILE A 1 83 ? 9.232 6.176 5.118 1.00 95.44 83 ILE A CA 1
ATOM 618 C C . ILE A 1 83 ? 9.458 6.142 3.598 1.00 95.44 83 ILE A C 1
ATOM 620 O O . ILE A 1 83 ? 9.757 7.193 3.032 1.00 95.44 83 ILE A O 1
ATOM 624 N N . GLU A 1 84 ? 9.356 5.000 2.918 1.00 93.44 84 GLU A N 1
ATOM 625 C CA . GLU A 1 84 ? 9.592 4.842 1.472 1.00 93.44 84 GLU A CA 1
ATOM 626 C C . GLU A 1 84 ? 8.288 4.586 0.687 1.00 93.44 84 GLU A C 1
ATOM 628 O O . GLU A 1 84 ? 8.133 5.046 -0.448 1.00 93.44 84 GLU A O 1
ATOM 633 N N . HIS A 1 85 ? 7.286 3.958 1.303 1.00 95.38 85 HIS A N 1
ATOM 634 C CA . HIS A 1 85 ? 6.040 3.504 0.676 1.00 95.38 85 HIS A CA 1
ATOM 635 C C . HIS A 1 85 ? 4.939 4.575 0.624 1.00 95.38 85 HIS A C 1
ATOM 637 O O . HIS A 1 85 ? 3.761 4.324 0.884 1.00 95.38 85 HIS A O 1
ATOM 643 N N . HIS A 1 86 ? 5.315 5.800 0.250 1.00 94.56 86 HIS A N 1
ATOM 644 C CA . HIS A 1 86 ? 4.426 6.966 0.286 1.00 94.56 86 HIS A CA 1
ATOM 645 C C . HIS A 1 86 ? 4.311 7.728 -1.043 1.00 94.56 86 HIS A C 1
ATOM 647 O O . HIS A 1 86 ? 3.760 8.832 -1.073 1.00 94.56 86 HIS A O 1
ATOM 653 N N . ILE A 1 87 ? 4.861 7.205 -2.142 1.00 93.69 87 ILE A N 1
ATOM 654 C CA . ILE A 1 87 ? 4.981 7.944 -3.413 1.00 93.69 87 ILE A CA 1
ATOM 655 C C . ILE A 1 87 ? 3.612 8.434 -3.917 1.00 93.69 87 ILE A C 1
ATOM 657 O O . ILE A 1 87 ? 3.490 9.600 -4.293 1.00 93.69 87 ILE A O 1
ATOM 661 N N . PHE A 1 88 ? 2.575 7.593 -3.851 1.00 95.62 88 PHE A N 1
ATOM 662 C CA . PHE A 1 88 ? 1.248 7.904 -4.399 1.00 95.62 88 PHE A CA 1
ATOM 663 C C . PHE A 1 88 ? 0.216 8.386 -3.369 1.00 95.62 88 PHE A C 1
ATOM 665 O O . PHE A 1 88 ? -0.916 8.683 -3.747 1.00 95.62 88 PHE A O 1
ATOM 672 N N . VAL A 1 89 ? 0.568 8.531 -2.084 1.00 97.00 89 VAL A N 1
ATOM 673 C CA . VAL A 1 89 ? -0.421 8.883 -1.034 1.00 97.00 89 VAL A CA 1
ATOM 674 C C . VAL A 1 89 ? -1.153 10.197 -1.322 1.00 97.00 89 VAL A C 1
ATOM 676 O O . VAL A 1 89 ? -2.321 10.318 -0.984 1.00 97.00 89 VAL A O 1
ATOM 679 N N . SER A 1 90 ? -0.518 11.166 -1.994 1.00 96.06 90 SER A N 1
ATOM 680 C CA . SER A 1 90 ? -1.177 12.424 -2.377 1.00 96.06 90 SER A CA 1
ATOM 681 C C . SER A 1 90 ? -2.282 12.244 -3.408 1.00 96.06 90 SER A C 1
ATOM 683 O O . SER A 1 90 ? -3.308 12.910 -3.310 1.00 96.06 90 SER A O 1
ATOM 685 N N . GLU A 1 91 ? -2.080 11.380 -4.403 1.00 95.69 91 GLU A N 1
ATOM 686 C CA . GLU A 1 91 ? -3.095 11.123 -5.429 1.00 95.69 91 GLU A CA 1
ATOM 687 C C . GLU A 1 91 ? -4.296 10.398 -4.824 1.00 95.69 91 GLU A C 1
ATOM 689 O O . GLU A 1 91 ? -5.439 10.766 -5.094 1.00 95.69 91 GLU A O 1
ATOM 694 N N . TRP A 1 92 ? -4.035 9.426 -3.948 1.00 97.81 92 TRP A N 1
ATOM 695 C CA . TRP A 1 92 ? -5.076 8.696 -3.230 1.00 97.81 92 TRP A CA 1
ATOM 696 C C . TRP A 1 92 ? -5.835 9.586 -2.247 1.00 97.81 92 TRP A C 1
ATOM 698 O O . TRP A 1 92 ? -7.060 9.605 -2.293 1.00 97.81 92 TRP A O 1
ATOM 708 N N . ALA A 1 93 ? -5.141 10.380 -1.427 1.00 96.94 93 ALA A N 1
ATOM 709 C CA . ALA A 1 93 ? -5.779 11.298 -0.480 1.00 96.94 93 ALA A CA 1
ATOM 710 C C . ALA A 1 93 ? -6.605 12.383 -1.189 1.00 96.94 93 ALA A C 1
ATOM 712 O O . ALA A 1 93 ? -7.656 12.779 -0.702 1.00 96.94 93 ALA A O 1
ATOM 713 N N . ARG A 1 94 ? -6.174 12.842 -2.374 1.00 96.25 94 ARG A N 1
ATOM 714 C CA . ARG A 1 94 ? -6.969 13.767 -3.197 1.00 96.25 94 ARG A CA 1
ATOM 715 C C . ARG A 1 94 ? -8.224 13.100 -3.761 1.00 96.25 94 ARG A C 1
ATOM 717 O O . ARG A 1 94 ? -9.262 13.745 -3.834 1.00 96.25 94 ARG A O 1
ATOM 724 N N . ALA A 1 95 ? -8.119 11.845 -4.200 1.00 96.81 95 ALA A N 1
ATOM 725 C CA . ALA A 1 95 ? -9.249 11.099 -4.752 1.00 96.81 95 ALA A CA 1
ATOM 726 C C . ALA A 1 95 ? -10.263 10.675 -3.676 1.00 96.81 95 ALA A C 1
ATOM 728 O O . ALA A 1 95 ? -11.452 10.607 -3.968 1.00 96.81 95 ALA A O 1
ATOM 729 N N . TYR A 1 96 ? -9.796 10.427 -2.451 1.00 97.56 96 TYR A N 1
ATOM 730 C CA . TYR A 1 96 ? -10.596 9.989 -1.309 1.00 97.56 96 TYR A CA 1
ATOM 731 C C . TYR A 1 96 ? -10.338 10.907 -0.101 1.00 97.56 96 TYR A C 1
ATOM 733 O O . TYR A 1 96 ? -9.666 10.505 0.848 1.00 97.56 96 TYR A O 1
ATOM 741 N N . PRO A 1 97 ? -10.853 12.151 -0.113 1.00 96.50 97 PRO A N 1
ATOM 742 C CA . PRO A 1 97 ? -10.529 13.162 0.900 1.00 96.50 97 PRO A CA 1
ATOM 743 C C . PRO A 1 97 ? -11.041 12.830 2.308 1.00 96.50 97 PRO A C 1
ATOM 745 O O . PRO A 1 97 ? -10.554 13.395 3.282 1.00 96.50 97 PRO A O 1
ATOM 748 N N . SER A 1 98 ? -12.013 11.924 2.430 1.00 96.12 98 SER A N 1
ATOM 749 C CA . SER A 1 98 ? -12.501 11.414 3.716 1.00 96.12 98 SER A CA 1
ATOM 750 C C . SER A 1 98 ? -11.651 10.275 4.286 1.00 96.12 98 SER A C 1
ATOM 752 O O . SER A 1 98 ? -11.867 9.882 5.431 1.00 96.12 98 SER A O 1
ATOM 754 N N . ALA A 1 99 ? -10.726 9.707 3.503 1.00 98.31 99 ALA A N 1
ATOM 755 C CA . ALA A 1 99 ? -9.881 8.617 3.962 1.00 98.31 99 ALA A CA 1
ATOM 756 C C . ALA A 1 99 ? -8.810 9.133 4.930 1.00 98.31 99 ALA A C 1
ATOM 758 O O . ALA A 1 99 ? -8.148 10.145 4.695 1.00 98.31 99 ALA A O 1
ATOM 759 N N . GLN A 1 100 ? -8.605 8.396 6.014 1.00 98.44 100 GLN A N 1
ATOM 760 C CA . GLN A 1 100 ? -7.548 8.654 6.974 1.00 98.44 100 GLN A CA 1
ATOM 761 C C . GLN A 1 100 ? -6.212 8.195 6.400 1.00 98.44 100 GLN A C 1
ATOM 763 O O . GLN A 1 100 ? -6.044 7.026 6.042 1.00 98.44 100 GLN A O 1
ATOM 768 N N . VAL A 1 101 ? -5.247 9.111 6.332 1.00 98.56 101 VAL A N 1
ATOM 769 C CA . VAL A 1 101 ? -3.872 8.762 5.974 1.00 98.56 101 VAL A CA 1
ATOM 770 C C . VAL A 1 101 ? -3.111 8.389 7.240 1.00 98.56 101 VAL A C 1
ATOM 772 O O . VAL A 1 101 ? -3.036 9.174 8.186 1.00 98.56 101 VAL A O 1
ATOM 775 N N . ILE A 1 102 ? -2.548 7.189 7.246 1.00 98.56 102 ILE A N 1
ATOM 776 C CA . ILE A 1 102 ? -1.784 6.606 8.346 1.00 98.56 102 ILE A CA 1
ATOM 777 C C . ILE A 1 102 ? -0.332 6.488 7.896 1.00 98.56 102 ILE A C 1
ATOM 779 O O . ILE A 1 102 ? -0.051 6.070 6.769 1.00 98.56 102 ILE A O 1
ATOM 783 N N . GLY A 1 103 ? 0.591 6.866 8.769 1.00 97.62 103 GLY A N 1
ATOM 784 C CA . GLY A 1 103 ? 2.018 6.795 8.491 1.00 97.62 103 GLY A CA 1
ATOM 785 C C . GLY A 1 103 ? 2.846 6.573 9.743 1.00 97.62 103 GLY A C 1
ATOM 786 O O . GLY A 1 103 ? 2.322 6.356 10.835 1.00 97.62 103 GLY A O 1
ATOM 787 N N . VAL A 1 104 ? 4.156 6.660 9.567 1.00 97.56 104 VAL A N 1
ATOM 788 C CA . VAL A 1 104 ? 5.157 6.506 10.625 1.00 97.56 104 VAL A CA 1
ATOM 789 C C . VAL A 1 104 ? 5.875 7.828 10.883 1.00 97.56 104 VAL A C 1
ATOM 791 O O . VAL A 1 104 ? 5.786 8.772 10.090 1.00 97.56 104 VAL A O 1
ATOM 794 N N . GLU A 1 105 ? 6.570 7.917 12.009 1.00 96.31 105 GLU A N 1
ATOM 795 C CA . GLU A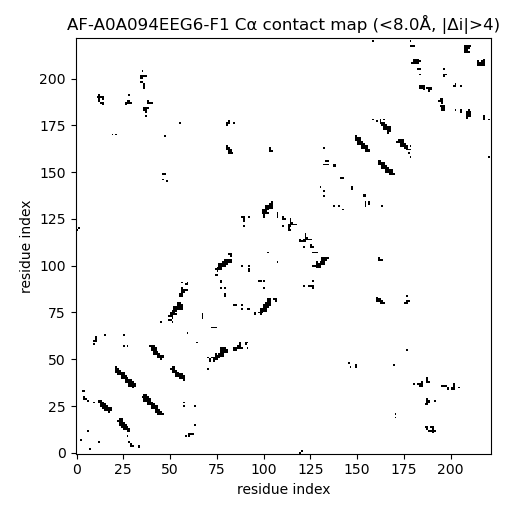 1 105 ? 7.341 9.098 12.387 1.00 96.31 105 GLU A CA 1
ATOM 796 C C . GLU A 1 105 ? 8.360 9.498 11.307 1.00 96.31 105 GLU A C 1
ATOM 798 O O . GLU A 1 105 ? 8.937 8.659 10.615 1.00 96.31 105 GLU A O 1
ATOM 803 N N . GLY A 1 106 ? 8.562 10.804 11.125 1.00 95.06 106 GLY A N 1
ATOM 804 C CA . GLY A 1 106 ? 9.436 11.359 10.089 1.00 95.06 106 GLY A CA 1
ATOM 805 C C . GLY A 1 106 ? 8.780 11.491 8.710 1.00 95.06 106 GLY A C 1
ATOM 806 O O . GLY A 1 106 ? 9.249 12.275 7.877 1.00 95.06 106 GLY A O 1
ATOM 807 N N . LEU A 1 107 ? 7.687 10.767 8.434 1.00 94.88 107 LEU A N 1
ATOM 808 C CA . LEU A 1 107 ? 7.049 10.811 7.120 1.00 94.88 107 LEU A CA 1
ATOM 809 C C . LEU A 1 107 ? 6.322 12.141 6.867 1.00 94.88 107 LEU A C 1
ATOM 811 O O . LEU A 1 107 ? 6.402 12.683 5.760 1.00 94.88 107 LEU A O 1
ATOM 815 N N . ALA A 1 108 ? 5.649 12.695 7.878 1.00 93.75 108 ALA A N 1
ATOM 816 C CA . ALA A 1 108 ? 4.966 13.983 7.764 1.00 93.75 108 ALA A CA 1
ATOM 817 C C . ALA A 1 108 ? 5.963 15.115 7.453 1.00 93.75 108 ALA A C 1
ATOM 819 O O . ALA A 1 108 ? 5.737 15.916 6.544 1.00 93.75 108 ALA A O 1
ATOM 820 N N . GLU A 1 109 ? 7.110 15.126 8.131 1.00 94.25 109 GLU A N 1
ATOM 821 C CA . GLU A 1 109 ? 8.201 16.081 7.939 1.00 94.25 109 GLU A CA 1
ATOM 822 C C . GLU A 1 109 ? 8.842 15.922 6.556 1.00 94.25 109 GLU A C 1
ATOM 824 O O . GLU A 1 109 ? 8.998 16.910 5.831 1.00 94.25 109 GLU A O 1
ATOM 829 N N . LYS A 1 110 ? 9.144 14.679 6.142 1.00 94.56 110 LYS A N 1
ATOM 830 C CA . LYS A 1 110 ? 9.668 14.357 4.800 1.00 94.56 110 LYS A CA 1
ATOM 831 C C . LYS A 1 110 ? 8.733 14.880 3.714 1.00 94.56 110 LYS A C 1
ATOM 833 O O . LYS A 1 110 ? 9.182 15.512 2.756 1.00 94.56 110 LYS A O 1
ATOM 838 N N . ARG A 1 111 ? 7.423 14.669 3.872 1.00 94.75 111 ARG A N 1
ATOM 839 C CA . ARG A 1 111 ? 6.414 15.161 2.926 1.00 94.75 111 ARG A CA 1
ATOM 840 C C . ARG A 1 111 ? 6.279 16.680 2.949 1.00 94.75 111 ARG A C 1
ATOM 842 O O . ARG A 1 111 ? 6.186 17.272 1.878 1.00 94.75 111 ARG A O 1
ATOM 849 N N . ALA A 1 112 ? 6.320 17.319 4.115 1.00 93.81 112 ALA A N 1
ATOM 850 C CA . ALA A 1 112 ? 6.272 18.776 4.224 1.00 93.81 112 ALA A CA 1
ATOM 851 C C . ALA A 1 112 ? 7.491 19.446 3.566 1.00 93.81 112 ALA A C 1
ATOM 853 O O . ALA A 1 112 ? 7.343 20.460 2.883 1.00 93.81 112 ALA A O 1
ATOM 854 N N . ALA A 1 113 ? 8.687 18.869 3.715 1.00 94.38 113 ALA A N 1
ATOM 855 C CA . ALA A 1 113 ? 9.885 19.323 3.013 1.00 94.38 113 ALA A CA 1
ATOM 856 C C . ALA A 1 113 ? 9.749 19.131 1.493 1.00 94.38 113 ALA A C 1
ATOM 858 O O . ALA A 1 113 ? 9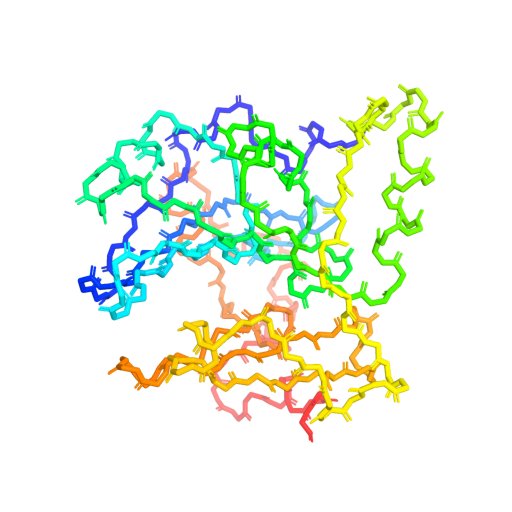.959 20.071 0.726 1.00 94.38 113 ALA A O 1
ATOM 859 N N . ALA A 1 114 ? 9.302 17.948 1.058 1.00 93.00 114 ALA A N 1
ATOM 860 C CA . ALA A 1 114 ? 9.063 17.648 -0.351 1.00 93.00 114 ALA A CA 1
ATOM 861 C C . ALA A 1 114 ? 7.973 18.534 -0.979 1.00 93.00 114 ALA A C 1
ATOM 863 O O . ALA A 1 114 ? 8.017 18.781 -2.178 1.00 93.00 114 ALA A O 1
ATOM 864 N N . ALA A 1 115 ? 7.003 19.023 -0.206 1.00 95.00 115 ALA A N 1
ATOM 865 C CA . ALA A 1 115 ? 5.979 19.938 -0.700 1.00 95.00 115 ALA A CA 1
ATOM 866 C C . ALA A 1 115 ? 6.526 21.343 -0.994 1.00 95.00 115 ALA A C 1
ATOM 868 O O . ALA A 1 115 ? 6.003 22.033 -1.869 1.00 95.00 115 ALA A O 1
ATOM 869 N N . LYS A 1 116 ? 7.596 21.756 -0.305 1.00 95.38 116 LYS A N 1
ATOM 870 C CA . LYS A 1 116 ? 8.244 23.064 -0.490 1.00 95.38 116 LYS A CA 1
ATOM 871 C C . LYS A 1 116 ? 9.228 23.090 -1.660 1.00 95.38 116 LYS A C 1
ATOM 873 O O . LYS A 1 116 ? 9.486 24.165 -2.186 1.00 95.38 116 LYS A O 1
ATOM 878 N N . ASP A 1 117 ? 9.755 21.940 -2.079 1.00 94.31 117 ASP A N 1
ATOM 879 C CA . ASP A 1 117 ? 10.710 21.842 -3.190 1.00 94.31 117 ASP A CA 1
ATOM 880 C C . ASP A 1 117 ? 9.993 21.877 -4.558 1.00 94.31 117 ASP A C 1
ATOM 882 O O . ASP A 1 117 ? 9.259 20.939 -4.869 1.00 94.31 117 ASP A O 1
ATOM 886 N N . PRO A 1 118 ? 10.227 22.887 -5.421 1.00 93.44 118 PRO A N 1
ATOM 887 C CA . PRO A 1 118 ? 9.630 22.960 -6.759 1.00 93.44 118 PRO A CA 1
ATOM 888 C C . PRO A 1 118 ? 10.018 21.808 -7.698 1.00 93.44 118 PRO A C 1
ATOM 890 O O . PRO A 1 118 ? 9.342 21.566 -8.695 1.00 93.44 118 PRO A O 1
ATOM 893 N N . LYS A 1 119 ? 11.116 21.095 -7.416 1.00 91.50 119 LYS A N 1
ATOM 894 C CA . LYS A 1 119 ? 11.579 19.939 -8.209 1.00 91.50 119 LYS A CA 1
ATOM 895 C C . LYS A 1 119 ? 10.967 18.620 -7.744 1.00 91.50 119 LYS A C 1
ATOM 897 O O . LYS A 1 119 ? 11.157 17.584 -8.393 1.00 91.50 119 LYS A O 1
ATOM 902 N N . SER A 1 120 ? 10.273 18.638 -6.612 1.00 88.75 120 SER A N 1
ATOM 903 C CA . SER A 1 120 ? 9.630 17.466 -6.050 1.00 88.75 120 SER A CA 1
ATOM 904 C C . SER A 1 120 ? 8.329 17.152 -6.796 1.00 88.75 120 SER A C 1
ATOM 906 O O . SER A 1 120 ? 7.535 18.050 -7.067 1.00 88.75 120 SER A O 1
ATOM 908 N N . PRO A 1 121 ? 8.028 15.868 -7.055 1.00 84.69 121 PRO A N 1
ATOM 909 C CA . PRO A 1 121 ? 6.710 15.446 -7.555 1.00 84.69 121 PRO A CA 1
ATOM 910 C C . PRO A 1 121 ? 5.557 15.800 -6.610 1.00 84.69 121 PRO A C 1
ATOM 912 O O . PRO A 1 121 ? 4.399 15.777 -7.004 1.00 84.69 121 PRO A O 1
ATOM 915 N N . SER A 1 122 ? 5.870 16.036 -5.336 1.00 89.00 122 SER A N 1
ATOM 916 C CA . SER A 1 122 ? 4.910 16.371 -4.293 1.00 89.00 122 SER A CA 1
ATOM 917 C C . SER A 1 122 ? 4.847 17.873 -4.035 1.00 89.00 122 SER A C 1
ATOM 919 O O . SER A 1 122 ? 4.258 18.264 -3.032 1.00 89.00 122 SER A O 1
ATOM 921 N N . HIS A 1 123 ? 5.445 18.709 -4.893 1.00 92.38 123 HIS A N 1
ATOM 922 C CA . HIS A 1 123 ? 5.392 20.159 -4.744 1.00 92.38 123 HIS A CA 1
ATOM 923 C C . HIS A 1 123 ? 3.943 20.645 -4.594 1.00 92.38 123 HIS A C 1
ATOM 925 O O . HIS A 1 123 ? 3.064 20.261 -5.366 1.00 92.38 123 HIS A O 1
ATOM 931 N N . GLY A 1 124 ? 3.684 21.445 -3.559 1.00 92.62 124 GLY A N 1
ATOM 932 C CA . GLY A 1 124 ? 2.349 21.949 -3.226 1.00 92.62 124 GLY A CA 1
ATOM 933 C C . GLY A 1 124 ? 1.365 20.907 -2.673 1.00 92.62 124 GLY A C 1
ATOM 934 O O . GLY A 1 124 ? 0.255 21.273 -2.293 1.00 92.62 124 GLY A O 1
ATOM 935 N N . ALA A 1 125 ? 1.731 19.624 -2.586 1.00 91.88 125 ALA A N 1
ATOM 936 C CA . ALA A 1 125 ? 0.848 18.593 -2.054 1.00 91.88 125 ALA A CA 1
ATOM 937 C C . ALA A 1 125 ? 0.819 18.624 -0.520 1.00 91.88 125 ALA A C 1
ATOM 939 O O . ALA A 1 125 ? 1.841 18.429 0.138 1.00 91.88 125 ALA A O 1
ATOM 940 N N . GLN A 1 126 ? -0.374 18.782 0.047 1.00 88.56 126 GLN A N 1
ATOM 941 C CA . GLN A 1 126 ? -0.618 18.633 1.478 1.00 88.56 126 GLN A CA 1
ATOM 942 C C . GLN A 1 126 ? -1.317 17.300 1.731 1.00 88.56 126 GLN A C 1
ATOM 944 O O . GLN A 1 126 ? -2.305 16.977 1.075 1.00 88.56 126 GLN A O 1
ATOM 949 N N . VAL A 1 127 ? -0.774 16.508 2.653 1.00 91.88 127 VAL A N 1
ATOM 950 C CA . VAL A 1 127 ? -1.341 15.215 3.046 1.00 91.88 127 VAL A CA 1
ATOM 951 C C . VAL A 1 127 ? -1.437 15.209 4.568 1.00 91.88 127 VAL A C 1
ATOM 953 O O . VAL A 1 127 ? -0.397 15.095 5.220 1.00 91.88 127 VAL A O 1
ATOM 956 N N . PRO A 1 128 ? -2.636 15.396 5.143 1.00 91.75 128 PRO A N 1
ATOM 957 C CA . PRO A 1 128 ? -2.811 15.327 6.584 1.00 91.75 128 PRO A CA 1
ATOM 958 C C . PRO A 1 128 ? -2.720 13.868 7.034 1.00 91.75 128 PRO A C 1
ATOM 960 O O . PRO A 1 128 ? -3.520 13.033 6.618 1.00 91.75 128 PRO A O 1
ATOM 963 N N . PHE A 1 129 ? -1.740 13.561 7.882 1.00 96.12 129 PHE A N 1
ATOM 964 C CA . PHE A 1 129 ? -1.647 12.259 8.535 1.00 96.12 129 PHE A CA 1
ATOM 965 C C . PHE A 1 129 ? -2.557 12.258 9.762 1.00 96.12 129 PHE A C 1
ATOM 967 O O . PHE A 1 129 ? -2.305 12.979 10.723 1.00 96.12 129 PHE A O 1
ATOM 974 N N . ALA A 1 130 ? -3.626 11.467 9.707 1.00 97.31 130 ALA A N 1
ATOM 975 C CA . ALA A 1 130 ? -4.585 11.320 10.798 1.00 97.31 130 ALA A CA 1
ATOM 976 C C . ALA A 1 130 ? -3.992 10.520 11.968 1.00 97.31 130 ALA A C 1
ATOM 978 O O . ALA A 1 130 ? -4.264 10.815 13.129 1.00 97.31 130 ALA A O 1
ATOM 979 N N . THR A 1 131 ? -3.147 9.535 11.658 1.00 97.56 131 THR A N 1
ATOM 980 C CA . THR A 1 131 ? -2.457 8.707 12.649 1.00 97.56 131 THR A CA 1
ATOM 981 C C . THR A 1 131 ? -0.992 8.576 12.262 1.00 97.56 131 THR A C 1
ATOM 983 O O . THR A 1 131 ? -0.670 8.256 11.116 1.00 97.56 131 THR A O 1
ATOM 986 N N . VAL A 1 132 ? -0.102 8.808 13.228 1.00 97.56 132 VAL A N 1
ATOM 987 C CA . VAL A 1 132 ? 1.344 8.645 13.061 1.00 97.56 132 VAL A CA 1
ATOM 988 C C . VAL A 1 132 ? 1.856 7.694 14.134 1.00 97.56 132 VAL A C 1
ATOM 990 O O . VAL A 1 132 ? 1.731 7.966 15.328 1.00 97.56 132 VAL A O 1
ATOM 993 N N . PHE A 1 133 ? 2.434 6.578 13.704 1.00 97.62 133 PHE A N 1
ATOM 994 C CA . PHE A 1 133 ? 3.115 5.639 14.585 1.00 97.62 133 PHE A CA 1
ATOM 995 C C . PHE A 1 133 ? 4.489 6.188 14.954 1.00 97.62 133 PHE A C 1
ATOM 997 O O . PHE A 1 133 ? 5.271 6.554 14.082 1.00 97.62 133 PHE A O 1
ATOM 1004 N N . THR A 1 134 ? 4.769 6.264 16.252 1.00 96.75 134 THR A N 1
ATOM 1005 C CA . THR A 1 134 ? 6.042 6.761 16.785 1.00 96.75 134 THR A CA 1
ATOM 1006 C C . THR A 1 134 ? 6.572 5.779 17.814 1.00 96.75 134 THR A C 1
ATOM 1008 O O . THR A 1 134 ? 5.788 5.084 18.468 1.00 96.75 134 THR A O 1
ATOM 1011 N N . GLU A 1 135 ? 7.888 5.747 18.003 1.00 95.12 135 GLU A N 1
ATOM 1012 C CA . GLU A 1 135 ? 8.519 4.869 18.995 1.00 95.12 135 GLU A CA 1
ATOM 1013 C C . GLU A 1 135 ? 7.977 5.148 20.405 1.00 95.12 135 GLU A C 1
ATOM 1015 O O . GLU A 1 135 ? 7.644 4.232 21.155 1.00 95.12 135 GLU A O 1
ATOM 1020 N N . LYS A 1 136 ? 7.754 6.429 20.723 1.00 95.25 136 LYS A N 1
ATOM 1021 C CA . LYS A 1 136 ? 7.199 6.880 22.007 1.00 95.25 136 LYS A CA 1
ATOM 1022 C C . LYS A 1 136 ? 5.809 6.308 22.310 1.00 95.25 136 LYS A C 1
ATOM 1024 O O . LYS A 1 136 ? 5.466 6.133 23.478 1.00 95.25 136 LYS A O 1
ATOM 1029 N N . LEU A 1 137 ? 4.994 6.069 21.283 1.00 93.38 137 LEU A N 1
ATOM 1030 C CA . LEU A 1 137 ? 3.616 5.584 21.418 1.00 93.38 137 LEU A CA 1
ATOM 1031 C C . LEU A 1 137 ? 3.477 4.103 21.042 1.00 93.38 137 LEU A C 1
ATOM 1033 O O . LEU A 1 137 ? 2.359 3.619 20.842 1.00 93.38 137 LEU A O 1
ATOM 1037 N N . LYS A 1 138 ? 4.591 3.369 20.938 1.00 91.94 138 LYS A N 1
ATOM 1038 C CA . LYS A 1 138 ? 4.585 1.950 20.581 1.00 91.94 138 LYS A CA 1
ATOM 1039 C C . LYS A 1 138 ? 3.652 1.155 21.507 1.00 91.94 138 LYS A C 1
ATOM 1041 O O . LYS A 1 138 ? 3.671 1.320 22.726 1.00 91.94 138 LYS A O 1
ATOM 1046 N N . GLY A 1 139 ? 2.782 0.338 20.908 1.00 90.12 139 GLY A N 1
ATOM 1047 C CA . GLY A 1 139 ? 1.755 -0.452 21.603 1.00 90.12 139 GLY A CA 1
ATOM 1048 C C . GLY A 1 139 ? 0.513 0.322 22.077 1.00 90.12 139 GLY A C 1
ATOM 1049 O O . GLY A 1 139 ? -0.447 -0.300 22.527 1.00 90.12 139 GLY A O 1
ATOM 1050 N N . GLN A 1 140 ? 0.498 1.656 21.964 1.00 94.19 140 GLN A N 1
ATOM 1051 C CA . GLN A 1 140 ? -0.601 2.511 22.440 1.00 94.19 140 GLN A CA 1
ATOM 1052 C C . GLN A 1 140 ? -1.434 3.116 21.306 1.00 94.19 140 GLN A C 1
ATOM 1054 O O . GLN A 1 140 ? -2.583 3.496 21.525 1.00 94.19 140 GLN A O 1
ATOM 1059 N N . VAL A 1 141 ? -0.866 3.222 20.101 1.00 96.19 141 VAL A N 1
ATOM 1060 C CA . VAL A 1 141 ? -1.566 3.786 18.940 1.00 96.19 141 VAL A CA 1
ATOM 1061 C C . VAL A 1 141 ? -2.770 2.918 18.569 1.00 96.19 141 VAL A C 1
ATOM 1063 O O . VAL A 1 141 ? -2.676 1.691 18.505 1.00 96.19 141 VAL A O 1
ATOM 1066 N N . ARG A 1 142 ? -3.896 3.584 18.308 1.00 96.75 142 ARG A N 1
ATOM 1067 C CA . ARG A 1 142 ? -5.136 3.007 17.785 1.00 96.75 142 ARG A CA 1
ATOM 1068 C C . ARG A 1 142 ? -5.565 3.793 16.555 1.00 96.75 142 ARG A C 1
ATOM 1070 O O . ARG A 1 142 ? -5.443 5.018 16.553 1.00 96.75 142 ARG A O 1
ATOM 1077 N N . ILE A 1 143 ? -6.029 3.102 15.514 1.00 97.69 143 ILE A N 1
ATOM 1078 C CA . ILE A 1 143 ? -6.473 3.744 14.265 1.00 97.69 143 ILE A CA 1
ATOM 1079 C C . ILE A 1 143 ? -7.966 4.056 14.367 1.00 97.69 143 ILE A C 1
ATOM 1081 O O . ILE A 1 143 ? -8.387 5.203 14.256 1.00 97.69 143 ILE A O 1
ATOM 1085 N N . SER A 1 144 ? -8.778 3.027 14.595 1.00 98.06 144 SER A N 1
ATOM 1086 C CA . SER A 1 144 ? -10.212 3.135 14.874 1.00 98.06 144 SER A CA 1
ATOM 1087 C C . SER A 1 144 ? -10.723 1.779 15.345 1.00 98.06 144 SER A C 1
ATOM 1089 O O . SER A 1 144 ? -10.154 0.758 14.970 1.00 98.06 144 SER A O 1
ATOM 1091 N N . GLU A 1 145 ? -11.831 1.749 16.085 1.00 98.00 145 GLU A N 1
ATOM 1092 C CA . GLU A 1 145 ? -12.450 0.490 16.526 1.00 98.00 145 GLU A CA 1
ATOM 1093 C C . GLU A 1 145 ? -12.734 -0.462 15.348 1.00 98.00 145 GLU A C 1
ATOM 1095 O O . GLU A 1 145 ? -12.455 -1.657 15.421 1.00 98.00 145 GLU A O 1
ATOM 1100 N N . GLU A 1 146 ? -13.225 0.081 14.228 1.00 98.00 146 GLU A N 1
ATOM 1101 C CA . GLU A 1 146 ? -13.497 -0.664 12.995 1.00 98.00 146 GLU A CA 1
ATOM 1102 C C . GLU A 1 146 ? -12.233 -1.317 12.412 1.00 98.00 146 GLU A C 1
ATOM 1104 O O . GLU A 1 146 ? -12.269 -2.488 12.036 1.00 98.00 146 GLU A O 1
ATOM 1109 N N . PHE A 1 147 ? -11.118 -0.583 12.356 1.00 98.50 147 PHE A N 1
ATOM 1110 C CA . PHE A 1 147 ? -9.850 -1.090 11.826 1.00 98.50 147 PHE A CA 1
ATOM 1111 C C . PHE A 1 147 ? -9.187 -2.087 12.785 1.00 98.50 147 PHE A C 1
ATOM 1113 O O . PHE A 1 147 ? -8.760 -3.164 12.371 1.00 98.50 147 PHE A O 1
ATOM 1120 N N . ASP A 1 148 ? -9.156 -1.765 14.078 1.00 98.31 148 ASP A N 1
ATOM 1121 C CA . ASP A 1 148 ? -8.501 -2.559 15.125 1.00 98.31 148 ASP A CA 1
ATOM 1122 C C . ASP A 1 148 ? -9.231 -3.895 15.380 1.00 98.31 148 ASP A C 1
ATOM 1124 O O . ASP A 1 148 ? -8.637 -4.895 15.806 1.00 98.31 148 ASP A O 1
ATOM 1128 N N . ARG A 1 149 ? -10.527 -3.970 15.045 1.00 98.50 149 ARG A N 1
ATOM 1129 C CA . ARG A 1 149 ? -11.275 -5.234 15.037 1.00 98.50 149 ARG A CA 1
ATOM 1130 C C . ARG A 1 149 ? -10.693 -6.248 14.056 1.00 98.50 149 ARG A C 1
ATOM 1132 O O . ARG A 1 149 ? -10.659 -7.435 14.383 1.00 98.50 149 ARG A O 1
ATOM 1139 N N . ASP A 1 150 ? -10.194 -5.799 12.910 1.00 98.62 150 ASP A N 1
ATOM 1140 C CA . ASP A 1 150 ? -9.725 -6.668 11.827 1.00 98.62 150 ASP A CA 1
ATOM 1141 C C . ASP A 1 150 ? -8.205 -6.797 11.763 1.00 98.62 150 ASP A C 1
ATOM 1143 O O . ASP A 1 150 ? -7.700 -7.811 11.281 1.00 98.62 150 ASP A O 1
ATOM 1147 N N . PHE A 1 151 ? -7.474 -5.815 12.284 1.00 98.56 151 PHE A N 1
ATOM 1148 C CA . PHE A 1 151 ? -6.020 -5.791 12.236 1.00 98.56 151 PHE A CA 1
ATOM 1149 C C . PHE A 1 151 ? -5.382 -5.855 13.618 1.00 98.56 151 PHE A C 1
ATOM 1151 O O . PHE A 1 151 ? -5.820 -5.206 14.564 1.00 98.56 151 PHE A O 1
ATOM 1158 N N . GLU A 1 152 ? -4.299 -6.615 13.704 1.00 97.88 152 GLU A N 1
ATOM 1159 C CA . GLU A 1 152 ? -3.217 -6.350 14.652 1.00 97.88 152 GLU A CA 1
ATOM 1160 C C . GLU A 1 152 ? -2.072 -5.685 13.890 1.00 97.88 152 GLU A C 1
ATOM 1162 O O . GLU A 1 152 ? -1.924 -5.890 12.684 1.00 97.88 152 GLU A O 1
ATOM 1167 N N . TYR A 1 153 ? -1.271 -4.868 14.564 1.00 96.94 153 TYR A N 1
ATOM 1168 C CA . TYR A 1 153 ? -0.137 -4.201 13.936 1.00 96.94 153 TYR A CA 1
ATOM 1169 C C . TYR A 1 153 ? 0.979 -3.936 14.935 1.00 96.94 153 TYR A C 1
ATOM 1171 O O . TYR A 1 153 ? 0.724 -3.683 16.112 1.00 96.94 153 TYR A O 1
ATOM 1179 N N . GLU A 1 154 ? 2.210 -3.982 14.439 1.00 95.94 154 GLU A N 1
ATOM 1180 C CA . GLU A 1 154 ? 3.425 -3.770 15.216 1.00 95.94 154 GLU A CA 1
ATOM 1181 C C . GLU A 1 154 ? 4.313 -2.749 14.513 1.00 95.94 154 GLU A C 1
ATOM 1183 O O . GLU A 1 154 ? 4.630 -2.881 13.328 1.00 95.94 154 GLU A O 1
ATOM 1188 N N . TYR A 1 155 ? 4.715 -1.727 15.266 1.00 96.81 155 TYR A N 1
ATOM 1189 C CA . TYR A 1 155 ? 5.657 -0.720 14.800 1.00 96.81 155 TYR A CA 1
ATOM 1190 C C . TYR A 1 155 ? 7.083 -1.116 15.191 1.00 96.81 155 TYR A C 1
ATOM 1192 O O . TYR A 1 155 ? 7.372 -1.332 16.372 1.00 96.81 155 TYR A O 1
ATOM 1200 N N . VAL A 1 156 ? 7.973 -1.185 14.202 1.00 95.19 156 VAL A N 1
ATOM 1201 C CA . VAL A 1 156 ? 9.376 -1.598 14.334 1.00 95.19 156 VAL A CA 1
ATOM 1202 C C . VAL A 1 156 ? 10.284 -0.391 14.045 1.00 95.19 156 VAL A C 1
ATOM 1204 O O . VAL A 1 156 ? 10.766 -0.220 12.916 1.00 95.19 156 VAL A O 1
ATOM 1207 N N . PRO A 1 157 ? 10.512 0.488 15.040 1.00 93.81 157 PRO A N 1
ATOM 1208 C CA . PRO A 1 157 ? 11.325 1.691 14.868 1.00 93.81 157 PRO A CA 1
ATOM 1209 C C . PRO A 1 157 ? 12.803 1.393 14.581 1.00 93.81 157 PRO A C 1
ATOM 1211 O O . PRO A 1 157 ? 13.510 2.255 14.059 1.00 93.81 157 PRO A O 1
ATOM 1214 N N . GLU A 1 158 ? 13.290 0.198 14.901 1.00 91.94 158 GLU A N 1
ATOM 1215 C CA . GLU A 1 158 ? 14.669 -0.228 14.653 1.00 91.94 158 GLU A CA 1
ATOM 1216 C C . GLU A 1 158 ? 14.915 -0.565 13.178 1.00 91.94 158 GLU A C 1
ATOM 1218 O O . GLU A 1 158 ? 16.059 -0.535 12.714 1.00 91.94 158 GLU A O 1
ATOM 1223 N N . HIS A 1 159 ? 13.857 -0.856 12.412 1.00 92.81 159 HIS A N 1
ATOM 1224 C CA . HIS A 1 159 ? 13.986 -1.037 10.973 1.00 92.81 159 HIS A CA 1
ATOM 1225 C C . HIS A 1 159 ? 14.420 0.284 10.329 1.00 92.81 159 HIS A C 1
ATOM 1227 O O . HIS A 1 159 ? 13.903 1.352 10.659 1.00 92.81 159 HIS A O 1
ATOM 1233 N N . MET A 1 160 ? 15.346 0.227 9.368 1.00 90.50 160 MET A N 1
ATOM 1234 C CA . MET A 1 160 ? 15.952 1.437 8.796 1.00 90.50 160 MET A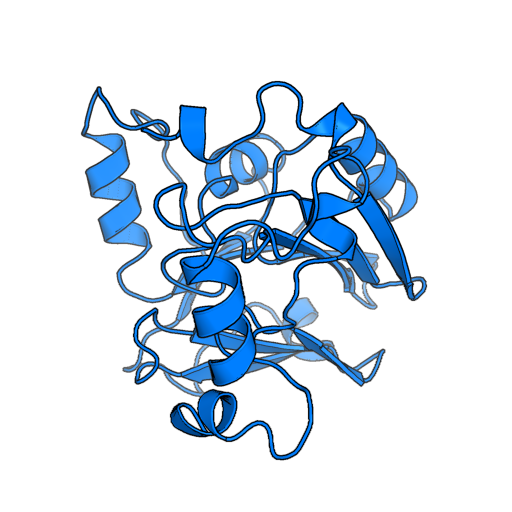 CA 1
ATOM 1235 C C . MET A 1 160 ? 14.934 2.391 8.151 1.00 90.50 160 MET A C 1
ATOM 1237 O O . MET A 1 160 ? 15.175 3.595 8.098 1.00 90.50 160 MET A O 1
ATOM 1241 N N . ASN A 1 161 ? 13.804 1.850 7.685 1.00 93.25 161 ASN A N 1
ATOM 1242 C CA . ASN A 1 161 ? 12.719 2.621 7.087 1.00 93.25 161 ASN A CA 1
ATOM 1243 C C . ASN A 1 161 ? 11.581 2.948 8.064 1.00 93.25 161 ASN A C 1
ATOM 1245 O O . ASN A 1 161 ? 10.617 3.571 7.633 1.00 93.25 161 ASN A O 1
ATOM 1249 N N . LYS A 1 162 ? 11.681 2.569 9.348 1.00 94.88 162 LYS A N 1
ATOM 1250 C CA . LYS A 1 162 ? 10.598 2.686 10.340 1.00 94.88 162 LYS A CA 1
ATOM 1251 C C . LYS A 1 162 ? 9.360 1.892 9.912 1.00 94.88 162 LYS A C 1
ATOM 1253 O O . LYS A 1 162 ? 8.387 2.450 9.427 1.00 94.88 162 LYS A O 1
ATOM 1258 N N . GLU A 1 163 ? 9.435 0.572 10.040 1.00 94.88 163 GLU A N 1
ATOM 1259 C CA . GLU A 1 163 ? 8.448 -0.348 9.467 1.00 94.88 163 GLU A CA 1
ATOM 1260 C C . GLU A 1 163 ? 7.194 -0.470 10.340 1.00 94.88 163 GLU A C 1
ATOM 1262 O O . GLU A 1 163 ? 7.280 -0.564 11.564 1.00 94.88 163 GLU A O 1
ATOM 1267 N N . LEU A 1 164 ? 6.033 -0.561 9.703 1.00 96.62 164 LEU A N 1
ATOM 1268 C CA . LEU A 1 164 ? 4.768 -0.923 10.322 1.00 96.62 164 LEU A CA 1
ATOM 1269 C C . LEU A 1 164 ? 4.226 -2.203 9.677 1.00 96.62 164 LEU A C 1
ATOM 1271 O O . LEU A 1 164 ? 3.877 -2.231 8.495 1.00 96.62 164 LEU A O 1
ATOM 1275 N N . VAL A 1 165 ? 4.152 -3.262 10.477 1.00 97.06 165 VAL A N 1
ATOM 1276 C CA . VAL A 1 165 ? 3.693 -4.591 10.063 1.00 97.06 165 VAL A CA 1
ATOM 1277 C C . VAL A 1 165 ? 2.238 -4.774 10.469 1.00 97.06 165 VAL A C 1
ATOM 1279 O O . VAL A 1 165 ? 1.865 -4.417 11.582 1.00 97.06 165 VAL A O 1
ATOM 1282 N N . PHE A 1 166 ? 1.421 -5.369 9.598 1.00 98.38 166 PHE A N 1
ATOM 1283 C CA . PHE A 1 166 ? -0.005 -5.590 9.846 1.00 98.38 166 PHE A CA 1
ATOM 1284 C C . PHE A 1 166 ? -0.374 -7.065 9.709 1.00 98.38 166 PHE A C 1
ATOM 1286 O O . PHE A 1 166 ? -0.042 -7.702 8.715 1.00 98.38 166 PHE A O 1
ATOM 1293 N N . CYS A 1 167 ? -1.132 -7.598 10.659 1.00 98.50 167 CYS A N 1
ATOM 1294 C CA . CYS A 1 167 ? -1.782 -8.898 10.569 1.00 98.50 167 CYS A CA 1
ATOM 1295 C C . CYS A 1 167 ? -3.281 -8.686 10.344 1.00 98.50 167 CYS A C 1
ATOM 1297 O O . CYS A 1 167 ? -4.002 -8.265 11.249 1.00 98.50 167 CYS A O 1
ATOM 1299 N N . TYR A 1 168 ? -3.754 -8.974 9.132 1.00 98.69 168 TYR A N 1
ATOM 1300 C CA . TYR A 1 168 ? -5.178 -9.016 8.827 1.00 98.69 168 TYR A CA 1
ATOM 1301 C C . TYR A 1 168 ? -5.759 -10.334 9.342 1.00 98.69 168 TYR A C 1
ATOM 1303 O O . TYR A 1 168 ? -5.543 -11.401 8.755 1.00 98.69 168 TYR A O 1
ATOM 1311 N N . LYS A 1 169 ? -6.487 -10.257 10.459 1.00 98.62 169 LYS A N 1
ATOM 1312 C CA . LYS A 1 169 ? -7.018 -11.414 11.191 1.00 98.62 169 LYS A CA 1
ATOM 1313 C C . LYS A 1 169 ? -7.993 -12.267 10.366 1.00 98.62 169 LYS A C 1
ATOM 1315 O O . LYS A 1 169 ? -7.825 -13.488 10.405 1.00 98.62 169 LYS A O 1
ATOM 1320 N N . PRO A 1 170 ? -8.960 -11.697 9.609 1.00 98.44 170 PRO A N 1
ATOM 1321 C CA . PRO A 1 170 ? -9.961 -12.493 8.892 1.00 98.44 170 PRO A CA 1
ATOM 1322 C C . PRO A 1 170 ? -9.365 -13.518 7.920 1.00 98.44 170 PRO A C 1
ATOM 1324 O O . PRO A 1 170 ? -9.766 -14.680 7.946 1.00 98.44 170 PRO A O 1
ATOM 1327 N N . ASP A 1 171 ? -8.342 -13.128 7.153 1.00 98.38 171 ASP A N 1
ATOM 1328 C CA . ASP A 1 171 ? -7.696 -14.014 6.173 1.00 98.38 171 ASP A CA 1
ATOM 1329 C C . ASP A 1 171 ? -6.305 -14.495 6.636 1.00 98.38 171 ASP A C 1
ATOM 1331 O O . ASP A 1 171 ? -5.522 -14.999 5.830 1.00 98.38 171 ASP A O 1
ATOM 1335 N N . ARG A 1 172 ? -5.965 -14.324 7.924 1.00 98.12 172 ARG A N 1
ATOM 1336 C CA . ARG A 1 172 ? -4.678 -14.730 8.535 1.00 98.12 172 ARG A CA 1
ATOM 1337 C C . ARG A 1 172 ? -3.456 -14.300 7.717 1.00 98.12 172 ARG A C 1
ATOM 1339 O O . ARG A 1 172 ? -2.521 -15.073 7.512 1.00 98.12 172 ARG A O 1
ATOM 1346 N N . THR A 1 173 ? -3.491 -13.074 7.209 1.00 98.12 173 THR A N 1
ATOM 1347 C CA . THR A 1 173 ? -2.499 -12.581 6.252 1.00 98.12 173 THR A CA 1
ATOM 1348 C C . THR A 1 173 ? -1.638 -11.502 6.883 1.00 98.12 173 THR A C 1
ATOM 1350 O O . THR A 1 173 ? -2.151 -10.505 7.388 1.00 98.12 173 THR A O 1
ATOM 1353 N N . LEU A 1 174 ? -0.321 -11.685 6.808 1.00 97.38 174 LEU A N 1
ATOM 1354 C CA . LEU A 1 174 ? 0.642 -10.660 7.183 1.00 97.38 174 LEU A CA 1
ATOM 1355 C C . LEU A 1 174 ? 0.920 -9.747 5.983 1.00 97.38 174 LEU A C 1
ATOM 1357 O O . LEU A 1 174 ? 1.253 -10.219 4.895 1.00 97.38 174 LEU A O 1
ATOM 1361 N N . ILE A 1 175 ? 0.800 -8.443 6.195 1.00 98.00 175 ILE A N 1
ATOM 1362 C CA . ILE A 1 175 ? 1.142 -7.393 5.244 1.00 98.00 175 ILE A CA 1
ATOM 1363 C C . ILE A 1 175 ? 2.376 -6.689 5.798 1.00 98.00 175 ILE A C 1
ATOM 1365 O O . ILE A 1 175 ? 2.341 -6.075 6.865 1.00 98.00 175 ILE A O 1
ATOM 1369 N N . VAL A 1 176 ? 3.466 -6.817 5.053 1.00 95.62 176 VAL A N 1
ATOM 1370 C CA . VAL A 1 176 ? 4.768 -6.212 5.333 1.00 95.62 176 VAL A CA 1
ATOM 1371 C C . VAL A 1 176 ? 5.204 -5.412 4.114 1.00 95.62 176 VAL A C 1
ATOM 1373 O O . VAL A 1 176 ? 4.811 -5.740 2.989 1.00 95.62 176 VAL A O 1
ATOM 1376 N N . ALA A 1 177 ? 5.992 -4.370 4.336 1.00 93.94 177 ALA A N 1
ATOM 1377 C CA . ALA A 1 177 ? 6.629 -3.598 3.288 1.00 93.94 177 ALA A CA 1
ATOM 1378 C C . ALA A 1 177 ? 8.071 -4.092 3.112 1.00 93.94 177 ALA A C 1
ATOM 1380 O O . ALA A 1 177 ? 8.278 -5.191 2.591 1.00 93.94 177 ALA A O 1
ATOM 1381 N N . ASP A 1 178 ? 9.062 -3.334 3.573 1.00 92.12 178 ASP A N 1
ATOM 1382 C CA . ASP A 1 178 ? 10.472 -3.688 3.413 1.00 92.12 178 ASP A CA 1
ATOM 1383 C C . ASP A 1 178 ? 10.983 -4.669 4.483 1.00 92.12 178 ASP A C 1
ATOM 1385 O O . ASP A 1 178 ? 12.138 -5.100 4.411 1.00 92.12 178 ASP A O 1
ATOM 1389 N N . TYR A 1 179 ? 10.132 -5.090 5.430 1.00 91.00 179 TYR A N 1
ATOM 1390 C CA . TYR A 1 179 ? 10.492 -6.102 6.431 1.00 91.00 179 TYR A CA 1
ATOM 1391 C C . TYR A 1 179 ? 10.887 -7.451 5.812 1.00 91.00 179 TYR A C 1
ATOM 1393 O O . TYR A 1 179 ? 11.757 -8.149 6.334 1.00 91.00 179 TYR A O 1
ATOM 1401 N N . LEU A 1 180 ? 10.252 -7.834 4.695 1.00 91.06 180 LEU A N 1
ATOM 1402 C CA . LEU A 1 180 ? 10.557 -9.069 3.976 1.00 91.06 180 LEU A CA 1
ATOM 1403 C C . LEU A 1 180 ? 10.456 -8.877 2.464 1.00 91.06 180 LEU A C 1
ATOM 1405 O O . LEU A 1 180 ? 9.417 -8.515 1.919 1.00 91.06 180 LEU A O 1
ATOM 1409 N N . PHE A 1 181 ? 11.530 -9.240 1.767 1.00 90.12 181 PHE A N 1
ATOM 1410 C CA . PHE A 1 181 ? 11.581 -9.216 0.303 1.00 90.12 181 PHE A CA 1
ATOM 1411 C C . PHE A 1 181 ? 11.202 -10.566 -0.323 1.00 90.12 181 PHE A C 1
ATOM 1413 O O . PHE A 1 181 ? 11.776 -11.600 0.005 1.00 90.12 181 PHE A O 1
ATOM 1420 N N . ASN A 1 182 ? 10.300 -10.564 -1.305 1.00 90.81 182 ASN A N 1
ATOM 1421 C CA . ASN A 1 182 ? 10.015 -11.747 -2.122 1.00 90.81 182 ASN A CA 1
ATOM 1422 C C . ASN A 1 182 ? 10.689 -11.631 -3.496 1.00 90.81 182 ASN A C 1
ATOM 1424 O O . ASN A 1 182 ? 10.072 -11.175 -4.460 1.00 90.81 182 ASN A O 1
ATOM 1428 N N . LEU A 1 183 ? 11.974 -11.992 -3.561 1.00 92.00 183 LEU A N 1
ATOM 1429 C CA . LEU A 1 183 ? 12.787 -11.892 -4.776 1.00 92.00 183 LEU A CA 1
ATOM 1430 C C . LEU A 1 183 ? 13.065 -13.262 -5.414 1.00 92.00 183 LEU A C 1
ATOM 1432 O O . LEU A 1 183 ? 13.241 -14.243 -4.687 1.00 92.00 183 LEU A O 1
ATOM 1436 N N . PRO A 1 184 ? 13.171 -13.331 -6.757 1.00 93.81 184 PRO A N 1
ATOM 1437 C CA . PRO A 1 184 ? 13.060 -12.224 -7.720 1.00 93.81 184 PRO A CA 1
ATOM 1438 C C . PRO A 1 184 ? 11.623 -11.689 -7.867 1.00 93.81 184 PRO A C 1
ATOM 1440 O O . PRO A 1 184 ? 10.656 -12.408 -7.632 1.00 93.81 184 PRO A O 1
ATOM 1443 N N . ALA A 1 185 ? 11.484 -10.425 -8.280 1.00 94.75 185 ALA A N 1
ATOM 1444 C CA . ALA A 1 185 ? 10.204 -9.715 -8.401 1.00 94.75 185 ALA A CA 1
ATOM 1445 C C . ALA A 1 185 ? 9.377 -10.149 -9.636 1.00 94.75 185 ALA A C 1
ATOM 1447 O O . ALA A 1 185 ? 8.997 -9.334 -10.478 1.00 94.75 185 ALA A O 1
ATOM 1448 N N . THR A 1 186 ? 9.152 -11.455 -9.794 1.00 95.88 186 THR A N 1
ATOM 1449 C CA . THR A 1 186 ? 8.612 -12.073 -11.014 1.00 95.88 186 THR A CA 1
ATOM 1450 C C . THR A 1 186 ? 7.246 -11.523 -11.408 1.00 95.88 186 THR A C 1
ATOM 1452 O O . THR A 1 186 ? 7.042 -11.165 -12.565 1.00 95.88 186 THR A O 1
ATOM 1455 N N . GLU A 1 187 ? 6.313 -11.405 -10.461 1.00 96.75 187 GLU A N 1
ATOM 1456 C CA . GLU A 1 187 ? 4.965 -10.902 -10.753 1.00 96.75 187 GLU A CA 1
ATOM 1457 C C . GLU A 1 187 ? 5.004 -9.432 -11.188 1.00 96.75 187 GLU A C 1
ATOM 1459 O O . GLU A 1 187 ? 4.406 -9.068 -12.198 1.00 96.75 187 GLU A O 1
ATOM 1464 N N . GLN A 1 188 ? 5.773 -8.610 -10.474 1.00 97.00 188 GLN A N 1
ATOM 1465 C CA . GLN A 1 188 ? 5.925 -7.177 -10.721 1.00 97.00 188 GLN A CA 1
ATOM 1466 C C . GLN A 1 188 ? 6.493 -6.863 -12.109 1.00 97.00 188 GLN A C 1
ATOM 1468 O O . GLN A 1 188 ? 6.194 -5.811 -12.666 1.00 97.00 188 GLN A O 1
ATOM 1473 N N . TYR A 1 189 ? 7.298 -7.764 -12.675 1.00 96.31 189 TYR A N 1
ATOM 1474 C CA . TYR A 1 189 ? 7.884 -7.598 -14.007 1.00 96.31 189 TYR A CA 1
ATOM 1475 C C . TYR A 1 189 ? 7.166 -8.393 -15.107 1.00 96.31 189 TYR A C 1
ATOM 1477 O O . TYR A 1 189 ? 7.472 -8.198 -16.284 1.00 96.31 189 TYR A O 1
ATOM 1485 N N . SER A 1 190 ? 6.177 -9.227 -14.772 1.00 97.38 190 SER A N 1
ATOM 1486 C CA . SER A 1 190 ? 5.539 -10.163 -15.716 1.00 97.38 190 SER A CA 1
ATOM 1487 C C . SER A 1 190 ? 4.880 -9.504 -16.936 1.00 97.38 190 SER A C 1
ATOM 1489 O O . SER A 1 190 ? 4.843 -10.106 -18.006 1.00 97.38 190 SER A O 1
ATOM 1491 N N . ARG A 1 191 ? 4.417 -8.251 -16.818 1.00 96.50 191 ARG A N 1
ATOM 1492 C CA . ARG A 1 191 ? 3.817 -7.476 -17.923 1.00 96.50 191 ARG A CA 1
ATOM 1493 C C . ARG A 1 191 ? 4.788 -6.533 -18.640 1.00 96.50 191 ARG A C 1
ATOM 1495 O O . ARG A 1 191 ? 4.373 -5.790 -19.521 1.00 96.50 191 ARG A O 1
ATOM 1502 N N . THR A 1 192 ? 6.070 -6.532 -18.271 1.00 93.75 192 THR A N 1
ATOM 1503 C CA . THR A 1 192 ? 7.060 -5.597 -18.844 1.00 93.75 192 THR A CA 1
ATOM 1504 C C . THR A 1 192 ? 7.778 -6.138 -20.079 1.00 93.75 192 THR A C 1
ATOM 1506 O O . THR A 1 192 ? 8.398 -5.368 -20.804 1.00 93.75 192 THR A O 1
ATOM 1509 N N . GLY A 1 193 ? 7.743 -7.457 -20.306 1.00 92.12 193 GLY A N 1
ATOM 1510 C CA . GLY A 1 193 ? 8.611 -8.124 -21.285 1.00 92.12 193 GLY A CA 1
ATOM 1511 C C . GLY A 1 193 ? 10.080 -8.207 -20.847 1.00 92.12 193 GLY A C 1
ATOM 1512 O O . GLY A 1 193 ? 10.927 -8.675 -21.603 1.00 92.12 193 GLY A O 1
ATOM 1513 N N . GLU A 1 194 ? 10.400 -7.775 -19.625 1.00 91.56 194 GLU A N 1
ATOM 1514 C CA . GLU A 1 194 ? 11.746 -7.816 -19.074 1.00 91.56 194 GLU A CA 1
ATOM 1515 C C . GLU A 1 194 ? 11.890 -8.864 -17.968 1.00 91.56 194 GLU A C 1
ATOM 1517 O O . GLU A 1 194 ? 10.983 -9.094 -17.171 1.00 91.56 194 GLU A O 1
ATOM 1522 N N . ALA A 1 195 ? 13.083 -9.451 -17.859 1.00 93.81 195 ALA A N 1
ATOM 1523 C CA . ALA A 1 195 ? 13.386 -10.390 -16.787 1.00 93.81 195 ALA A CA 1
ATOM 1524 C C . ALA A 1 195 ? 13.462 -9.686 -15.417 1.00 93.81 195 ALA A C 1
ATOM 1526 O O . ALA A 1 195 ? 14.115 -8.644 -15.264 1.00 93.81 195 ALA A O 1
ATOM 1527 N N . ALA A 1 196 ? 12.821 -10.281 -14.409 1.00 93.38 196 ALA A N 1
ATOM 1528 C CA . ALA A 1 196 ? 12.794 -9.764 -13.040 1.00 93.38 196 ALA A CA 1
ATOM 1529 C C . ALA A 1 196 ? 14.174 -9.788 -12.361 1.00 93.38 196 ALA A C 1
ATOM 1531 O O . ALA A 1 196 ? 14.452 -8.956 -11.506 1.00 93.38 196 ALA A O 1
ATOM 1532 N N . ASP A 1 197 ? 15.057 -10.702 -12.767 1.00 92.44 197 ASP A N 1
ATOM 1533 C CA . ASP A 1 197 ? 16.415 -10.874 -12.243 1.00 92.44 197 ASP A CA 1
ATOM 1534 C C . ASP A 1 197 ? 17.484 -10.157 -13.095 1.00 92.44 197 ASP A C 1
ATOM 1536 O O . ASP A 1 197 ? 18.682 -10.381 -12.917 1.00 92.44 197 ASP A O 1
ATOM 1540 N N . LYS A 1 198 ? 17.083 -9.311 -14.054 1.00 92.12 198 LYS A N 1
ATOM 1541 C CA . LYS A 1 198 ? 18.027 -8.650 -14.964 1.00 92.12 198 LYS A CA 1
ATOM 1542 C C . LYS A 1 198 ? 19.016 -7.772 -14.184 1.00 92.12 198 LYS A C 1
ATOM 1544 O O . LYS A 1 198 ? 18.623 -6.884 -13.422 1.00 92.12 198 LYS A O 1
ATOM 1549 N N . GLY A 1 199 ? 20.303 -7.979 -14.465 1.00 93.12 199 GLY A N 1
ATOM 1550 C CA . GLY A 1 199 ? 21.426 -7.222 -13.907 1.00 93.12 199 GLY A CA 1
ATOM 1551 C C . GLY A 1 199 ? 22.119 -7.925 -12.735 1.00 93.12 199 GLY A C 1
ATOM 1552 O O . GLY A 1 199 ? 21.477 -8.533 -11.883 1.00 93.12 199 GLY A O 1
ATOM 1553 N N . ILE A 1 200 ? 23.450 -7.814 -12.673 1.00 94.00 200 ILE A N 1
ATOM 1554 C CA . ILE A 1 200 ? 24.281 -8.468 -11.643 1.00 94.00 200 ILE A CA 1
ATOM 1555 C C . ILE A 1 200 ? 23.881 -8.006 -10.234 1.00 94.00 200 ILE A C 1
ATOM 1557 O O . ILE A 1 200 ? 23.736 -8.832 -9.337 1.00 94.00 200 ILE A O 1
ATOM 1561 N N . MET A 1 201 ? 23.626 -6.705 -10.059 1.00 92.38 201 MET A N 1
ATOM 1562 C CA . MET A 1 201 ? 23.211 -6.135 -8.771 1.00 92.38 201 MET A CA 1
ATOM 1563 C C . MET A 1 201 ? 21.872 -6.704 -8.287 1.00 92.38 201 MET A C 1
ATOM 1565 O O . MET A 1 201 ? 21.739 -7.021 -7.109 1.00 92.38 201 MET A O 1
ATOM 1569 N N . THR A 1 202 ? 20.903 -6.892 -9.191 1.00 92.62 202 THR A N 1
ATOM 1570 C CA . THR A 1 202 ? 19.613 -7.526 -8.877 1.00 92.62 202 THR A CA 1
ATOM 1571 C C . THR A 1 202 ? 19.806 -8.960 -8.395 1.00 92.62 202 THR A C 1
ATOM 1573 O O . THR A 1 202 ? 19.242 -9.337 -7.372 1.00 92.62 202 THR A O 1
ATOM 1576 N N . ARG A 1 203 ? 20.624 -9.757 -9.095 1.00 92.56 203 ARG A N 1
ATOM 1577 C CA . ARG A 1 203 ? 20.877 -11.161 -8.728 1.00 92.56 203 ARG A CA 1
ATOM 1578 C C . ARG A 1 203 ? 21.603 -11.287 -7.398 1.00 92.56 203 ARG A C 1
ATOM 1580 O O . ARG A 1 203 ? 21.209 -12.107 -6.577 1.00 92.56 203 ARG A O 1
ATOM 1587 N N . LEU A 1 204 ? 22.628 -10.462 -7.173 1.00 91.69 204 LEU A N 1
ATOM 1588 C CA . LEU A 1 204 ? 23.368 -10.453 -5.913 1.00 91.69 204 LEU A CA 1
ATOM 1589 C C . LEU A 1 204 ? 22.458 -10.057 -4.747 1.00 91.69 204 LEU A C 1
ATOM 1591 O O . LEU A 1 204 ? 22.448 -10.734 -3.724 1.00 91.69 204 LEU A O 1
ATOM 1595 N N . PHE A 1 205 ? 21.663 -8.996 -4.920 1.00 90.44 205 PHE A N 1
ATOM 1596 C CA . PHE A 1 205 ? 20.702 -8.577 -3.905 1.00 90.44 205 PHE A CA 1
ATOM 1597 C C . PHE A 1 205 ? 19.678 -9.683 -3.636 1.00 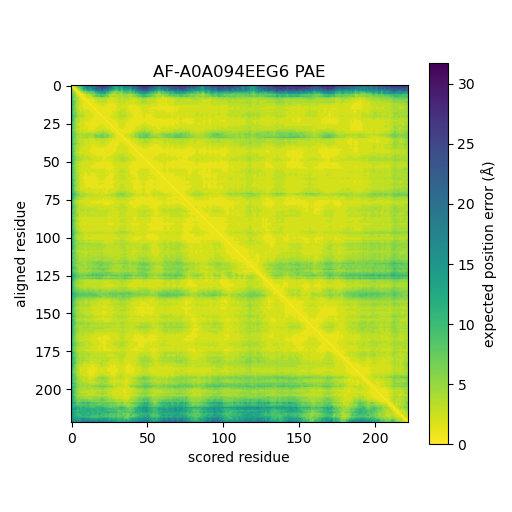90.44 205 PHE A C 1
ATOM 1599 O O . PHE A 1 205 ? 19.542 -10.104 -2.495 1.00 90.44 205 PHE A O 1
ATOM 1606 N N . GLY A 1 206 ? 19.048 -10.232 -4.679 1.00 89.31 206 GLY A N 1
ATOM 1607 C CA . GLY A 1 206 ? 18.063 -11.308 -4.558 1.00 89.31 206 GLY A CA 1
ATOM 1608 C C . GLY A 1 206 ? 18.606 -12.601 -3.944 1.00 89.31 206 GLY A C 1
ATOM 1609 O O . GLY A 1 206 ? 17.869 -13.286 -3.246 1.00 89.31 206 GLY A O 1
ATOM 1610 N N . ALA A 1 207 ? 19.886 -12.928 -4.135 1.00 87.00 207 ALA A N 1
ATOM 1611 C CA . ALA A 1 207 ? 20.512 -14.071 -3.467 1.00 87.00 207 ALA A CA 1
ATOM 1612 C C . ALA A 1 207 ? 20.673 -13.850 -1.952 1.00 87.00 207 ALA A C 1
ATOM 1614 O O . ALA A 1 207 ? 20.549 -14.793 -1.173 1.00 87.00 207 ALA A O 1
ATOM 1615 N N . LEU A 1 208 ? 20.928 -12.608 -1.527 1.00 86.69 208 LEU A N 1
ATOM 1616 C CA . LEU A 1 208 ? 21.079 -12.246 -0.115 1.00 86.69 208 LEU A CA 1
ATOM 1617 C C . LEU A 1 208 ? 19.726 -12.057 0.582 1.00 86.69 208 LEU A C 1
ATOM 1619 O O . LEU A 1 208 ? 19.577 -12.440 1.737 1.00 86.69 208 LEU A O 1
ATOM 1623 N N . THR A 1 209 ? 18.745 -11.480 -0.109 1.00 85.69 209 THR A N 1
ATOM 1624 C CA . THR A 1 209 ? 17.427 -11.105 0.431 1.00 85.69 209 THR A CA 1
ATOM 1625 C C . THR A 1 209 ? 16.292 -11.921 -0.191 1.00 85.69 209 THR A C 1
ATOM 1627 O O . THR A 1 209 ? 15.154 -11.474 -0.275 1.00 85.69 209 THR A O 1
ATOM 1630 N N . GLY A 1 210 ? 16.581 -13.134 -0.655 1.00 82.69 210 GLY A N 1
ATOM 1631 C CA . GLY A 1 210 ? 15.572 -14.073 -1.134 1.00 82.69 210 GLY A CA 1
ATOM 1632 C C . GLY A 1 210 ? 14.878 -14.806 0.016 1.00 82.69 210 GLY A C 1
ATOM 1633 O O . GLY A 1 210 ? 15.404 -14.911 1.125 1.00 82.69 210 GLY A O 1
ATOM 1634 N N . THR A 1 211 ? 13.699 -15.358 -0.259 1.00 83.81 211 THR A N 1
ATOM 1635 C CA . THR A 1 211 ? 12.970 -16.248 0.666 1.00 83.81 211 THR A CA 1
ATOM 1636 C C . THR A 1 211 ? 13.372 -17.719 0.533 1.00 83.81 211 THR A C 1
ATOM 1638 O O . THR A 1 211 ? 12.910 -18.561 1.297 1.00 83.81 211 THR A O 1
ATOM 1641 N N . GLN A 1 212 ? 14.241 -18.040 -0.427 1.00 81.50 212 GLN A N 1
ATOM 1642 C CA . GLN A 1 212 ? 14.694 -19.403 -0.693 1.00 81.50 212 GLN A CA 1
ATOM 1643 C C . GLN A 1 212 ? 15.715 -19.889 0.353 1.00 81.50 212 GLN A C 1
ATOM 1645 O O . GLN A 1 212 ? 16.500 -19.117 0.915 1.00 81.50 212 GLN A O 1
ATOM 1650 N N . GLY A 1 213 ? 15.743 -21.202 0.593 1.00 83.44 213 GLY A N 1
ATOM 1651 C CA . GLY A 1 213 ? 16.684 -21.832 1.521 1.00 83.44 213 GLY A CA 1
ATOM 1652 C C . GLY A 1 213 ? 16.477 -21.399 2.978 1.00 83.44 213 GLY A C 1
ATOM 1653 O O . GLY A 1 213 ? 15.363 -21.404 3.488 1.00 83.44 213 GLY A O 1
ATOM 1654 N N . ARG A 1 214 ? 17.564 -21.041 3.681 1.00 80.56 214 ARG A N 1
ATOM 1655 C CA . ARG A 1 214 ? 17.512 -20.617 5.100 1.00 80.56 214 ARG A CA 1
ATOM 1656 C C . ARG A 1 214 ? 17.117 -19.145 5.297 1.00 80.56 214 ARG A C 1
ATOM 1658 O O . ARG A 1 214 ? 17.025 -18.723 6.451 1.00 80.56 214 ARG A O 1
ATOM 1665 N N . ALA A 1 215 ? 16.945 -18.385 4.206 1.00 82.25 215 ALA A N 1
ATOM 1666 C CA . ALA A 1 215 ? 16.589 -16.962 4.193 1.00 82.25 215 ALA A CA 1
ATOM 1667 C C . ALA A 1 215 ? 17.425 -16.094 5.164 1.00 82.25 215 ALA A C 1
ATOM 1669 O O . ALA A 1 215 ? 16.903 -15.207 5.834 1.00 82.25 215 ALA A O 1
ATOM 1670 N N . LEU A 1 216 ? 18.734 -16.366 5.279 1.00 79.62 216 LEU A N 1
ATOM 1671 C CA . LEU A 1 216 ? 19.594 -15.759 6.309 1.00 79.62 216 LEU A CA 1
ATOM 1672 C C . LEU A 1 216 ? 19.617 -14.227 6.249 1.00 79.62 216 LEU A C 1
ATOM 1674 O O . LEU A 1 216 ? 19.622 -13.591 7.296 1.00 79.62 216 LEU A O 1
ATOM 1678 N N . GLY A 1 217 ? 19.585 -13.628 5.055 1.00 78.56 217 GLY A N 1
ATOM 1679 C CA . GLY A 1 217 ? 19.570 -12.171 4.937 1.00 78.56 217 GLY A CA 1
ATOM 1680 C C . GLY A 1 217 ? 18.231 -11.520 5.279 1.00 78.56 217 GLY A C 1
ATOM 1681 O O . GLY A 1 217 ? 18.232 -10.335 5.589 1.00 78.56 217 GLY A O 1
ATOM 1682 N N . GLN A 1 218 ? 17.116 -12.262 5.304 1.00 81.31 218 GLN A N 1
ATOM 1683 C CA . GLN A 1 218 ? 15.845 -11.753 5.848 1.00 81.31 218 GLN A CA 1
ATOM 1684 C C . GLN A 1 218 ? 15.890 -11.681 7.375 1.00 81.31 218 GLN A C 1
ATOM 1686 O O . GLN A 1 218 ? 15.375 -10.747 7.978 1.00 81.31 218 GLN A O 1
ATOM 1691 N N . LYS A 1 219 ? 16.579 -12.637 8.012 1.00 79.62 219 LYS A N 1
ATOM 1692 C CA . LYS A 1 219 ? 16.672 -12.736 9.476 1.00 79.62 219 LYS A CA 1
ATOM 1693 C C . LYS A 1 219 ? 17.471 -11.619 10.137 1.00 79.62 219 LYS A C 1
ATOM 1695 O O . LYS A 1 219 ? 17.505 -11.564 11.351 1.00 79.62 219 LYS A O 1
ATOM 1700 N N . ARG A 1 220 ? 18.115 -10.734 9.376 1.00 74.19 220 ARG A N 1
ATOM 1701 C CA . ARG A 1 220 ? 18.840 -9.586 9.944 1.00 74.19 220 ARG A CA 1
ATOM 1702 C C . ARG A 1 220 ? 17.920 -8.550 10.605 1.00 74.19 220 ARG A C 1
ATOM 1704 O O . ARG A 1 220 ? 18.425 -7.664 11.280 1.00 74.19 220 ARG A O 1
ATOM 1711 N N . PHE A 1 221 ? 16.616 -8.624 10.331 1.00 68.56 221 PHE A N 1
ATOM 1712 C CA . PHE A 1 221 ? 15.598 -7.710 10.851 1.00 68.56 221 PHE A CA 1
ATOM 1713 C C . PHE A 1 221 ? 14.641 -8.372 11.858 1.00 68.56 221 PHE A C 1
ATOM 1715 O O . PHE A 1 221 ? 13.753 -7.688 12.367 1.00 68.56 221 PHE A O 1
ATOM 1722 N N . LEU A 1 222 ? 14.821 -9.676 12.118 1.00 63.50 222 LEU A N 1
ATOM 1723 C CA . LEU A 1 222 ? 14.122 -10.474 13.134 1.00 63.50 222 LEU A CA 1
ATOM 1724 C C . LEU A 1 222 ? 15.011 -10.605 14.374 1.00 63.50 222 LEU A C 1
ATOM 1726 O O . LEU A 1 222 ? 14.457 -10.553 15.489 1.00 63.50 222 LEU A O 1
#

Secondary structure (DSSP, 8-state):
-GGGTS-S-HHHHPEEEESSSSEEEEEE--EETTTEE--EEEEEEE-TTS-EEEES-----HHHHHHHHHTTS-EEEEE--SSSTTTTHHHHHHH-TTSEEEEETTHHHHHHHHHH-TTSTTTT----EEEEE-GGGTTT----HHHHHHEEEEEETTSTT-EEEEEETTTTEEE-STTS--SS-HHHHTTTTS-TT-SHHHHHHHHHS-SSTT-TTTGGG-

Solvent-accessible surface area (backbone atoms only — not comparable to full-atom values): 12296 Å² total; per-residue (Å²): 115,59,81,75,54,47,62,96,56,52,75,72,29,47,42,78,44,71,81,45,100,44,33,34,41,43,23,24,57,29,38,56,95,73,56,32,40,60,37,40,61,15,37,40,39,49,45,96,86,49,40,25,35,32,36,25,45,54,84,87,36,74,68,52,50,52,52,39,50,76,67,61,61,40,58,44,38,39,31,21,43,24,68,74,38,49,84,30,47,59,63,50,41,67,76,35,72,85,29,40,28,33,35,29,67,66,37,66,59,53,45,55,54,35,18,72,34,86,77,35,96,43,41,78,53,81,75,76,66,74,42,71,51,40,76,93,43,62,96,68,78,78,92,43,74,78,54,54,72,42,36,50,73,50,78,38,68,85,41,94,52,34,38,41,37,36,36,37,56,90,77,73,39,78,49,65,62,88,75,58,55,72,41,61,15,49,71,15,20,65,55,66,87,50,69,31,54,54,52,72,62,16,42,56,48,30,70,45,36,16,66,63,87,85,25,66,55,44,55,79,81,110

Nearest PDB structures (foldseek):
  6r79-assembly4_D  TM=5.881E-01  e=5.206E-05  Pseudomonas aeruginosa
  6lfd-assembly3_C  TM=6.042E-01  e=2.979E-04  Vibrio alginolyticus
  7ev5-assembly1_A  TM=5.733E-01  e=2.641E-04  Shouchella lehensis G1
  7t28-assembly1_A-2  TM=5.552E-01  e=9.751E-03  Bacillus phage BSP38
  6v3u-assembly1_B  TM=5.792E-01  e=2.131E-02  Erythrobacter litoralis HTCC2594

Foldseek 3Di:
DCPLFADPDLVLQWDWDDPDLFKIKTWAFGADVSAATQTAIKMWGQFPVLEIEIELDDDCDPVVCVVCVVSPVRHAEYEDFFLPSCLCVLVVCVVVVNHAYEEEPPNQVVLVVLCCDPPHPSPVGDDDHPYYHYPVCFPPDDDDPRVVVQWDWGFDCVPPGGGIWIQGRVVRDIDTDVLAGAPLSCSNRVSVPDDSCPHPNNVVVCVLRHPPDPNVNSVVSD